Protein AF-A0A935QTC6-F1 (afdb_monomer)

Nearest PDB structures (foldseek):
  4ll6-assembly1_A  TM=2.011E-01  e=1.464E+00  Saccharomyces cerevisiae S288C
  8t12-assembly1_A  TM=1.790E-01  e=1.700E+00  Homo sapiens

Radius of gyration: 17.24 Å; Cα contacts (8 Å, |Δi|>4): 304; chains: 1; bounding box: 46×37×45 Å

Solvent-accessible surface area (backbone atoms only — not comparable to full-atom values): 12613 Å² total; per-residue (Å²): 106,68,51,70,57,100,92,44,64,50,56,58,94,76,73,94,75,93,70,67,73,74,75,57,79,34,40,49,72,54,39,52,55,51,50,54,49,29,57,75,69,72,48,56,65,45,64,55,36,70,48,54,37,47,32,47,23,33,37,69,22,56,98,53,75,54,40,98,67,24,56,29,54,38,73,39,16,45,39,34,49,51,49,52,34,38,49,22,28,40,51,20,71,34,77,83,66,93,68,86,66,75,57,45,50,71,57,82,85,43,60,69,57,51,52,58,16,55,60,16,51,85,60,46,75,72,93,73,55,70,42,24,65,42,31,49,42,48,52,40,42,68,75,46,41,82,60,23,51,70,49,54,52,45,60,61,64,78,49,89,58,83,87,40,74,60,51,58,50,45,45,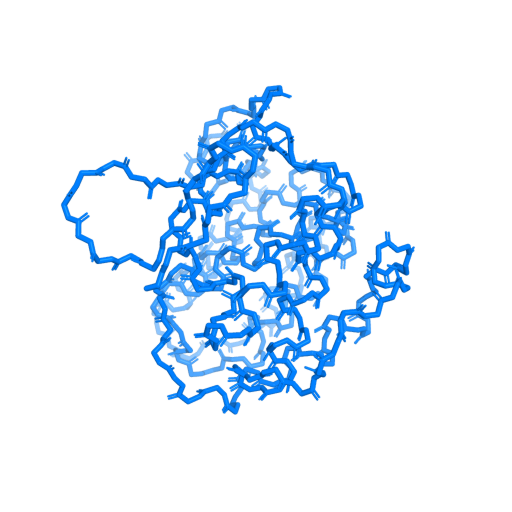33,35,47,50,23,33,48,26,49,78,37,62,90,44,40,68,59,51,49,54,54,55,70,67,55,84,64,89,51,69,71,53,43,49,34,50,52,49,35,47,55,21,48,76,58,54,9,56,31,76,83,48,82,91

Structure (mmCIF, N/CA/C/O backbone):
data_AF-A0A935QTC6-F1
#
_entry.id   AF-A0A935QTC6-F1
#
loop_
_atom_site.group_PDB
_atom_site.id
_atom_site.type_symbol
_atom_site.label_atom_id
_atom_site.label_alt_id
_atom_site.label_comp_id
_atom_site.label_asym_id
_atom_site.label_entity_id
_atom_site.label_seq_id
_atom_site.pdbx_PDB_ins_code
_atom_site.Cartn_x
_atom_site.Cartn_y
_atom_site.Cartn_z
_atom_site.occupancy
_atom_site.B_iso_or_equiv
_atom_site.auth_seq_id
_atom_site.auth_comp_id
_atom_site.auth_asym_id
_atom_site.auth_atom_id
_atom_site.pdbx_PDB_model_num
ATOM 1 N N . MET A 1 1 ? 24.567 -10.091 -6.152 1.00 51.59 1 MET A N 1
ATOM 2 C CA . MET A 1 1 ? 24.382 -9.660 -7.553 1.00 51.59 1 MET A CA 1
ATOM 3 C C . MET A 1 1 ? 24.225 -8.145 -7.569 1.00 51.59 1 MET A C 1
ATOM 5 O O . MET A 1 1 ? 23.632 -7.621 -6.638 1.00 51.59 1 MET A O 1
ATOM 9 N N . GLU A 1 2 ? 24.798 -7.441 -8.544 1.00 56.41 2 GLU A N 1
ATOM 10 C CA . GLU A 1 2 ? 24.747 -5.974 -8.634 1.00 56.41 2 GLU A CA 1
ATOM 11 C C . GLU A 1 2 ? 24.328 -5.573 -10.055 1.00 56.41 2 GLU A C 1
ATOM 13 O O . GLU A 1 2 ? 25.016 -5.925 -11.011 1.00 56.41 2 GLU A O 1
ATOM 18 N N . LEU A 1 3 ? 23.203 -4.877 -10.209 1.00 54.34 3 LEU A N 1
ATOM 19 C CA . LEU A 1 3 ? 22.799 -4.241 -11.457 1.00 54.34 3 LEU A CA 1
ATOM 20 C C . LEU A 1 3 ? 23.531 -2.915 -11.593 1.00 54.34 3 LEU A C 1
ATOM 22 O O . LEU A 1 3 ? 23.392 -2.047 -10.735 1.00 54.34 3 LEU A O 1
ATOM 26 N N . LYS A 1 4 ? 24.244 -2.715 -12.699 1.00 56.62 4 LYS A N 1
ATOM 27 C CA . LYS A 1 4 ? 24.725 -1.385 -13.069 1.00 56.62 4 LYS A CA 1
ATOM 28 C C . LYS A 1 4 ? 24.004 -0.885 -14.302 1.00 56.62 4 LYS A C 1
ATOM 30 O O . LYS A 1 4 ? 24.077 -1.499 -15.360 1.00 56.62 4 LYS A O 1
ATOM 35 N N . VAL A 1 5 ? 23.309 0.231 -14.165 1.00 51.16 5 VAL A N 1
ATOM 36 C CA . VAL A 1 5 ? 22.517 0.849 -15.230 1.00 51.16 5 VAL A CA 1
ATOM 37 C C . VAL A 1 5 ? 22.781 2.342 -15.171 1.00 51.16 5 VAL A C 1
ATOM 39 O O . VAL A 1 5 ? 22.736 2.882 -14.083 1.00 51.16 5 VAL A O 1
ATOM 42 N N . GLY A 1 6 ? 23.100 3.002 -16.290 1.00 43.12 6 GLY A N 1
ATOM 43 C CA . GLY A 1 6 ? 23.226 4.470 -16.346 1.00 43.12 6 GLY A CA 1
ATOM 44 C C . GLY A 1 6 ? 24.327 5.094 -15.471 1.00 43.12 6 GLY A C 1
ATOM 45 O O . GLY A 1 6 ? 24.240 6.270 -15.162 1.00 43.12 6 GLY A O 1
ATOM 46 N N . GLY A 1 7 ? 25.343 4.327 -15.051 1.00 39.09 7 GLY A N 1
ATOM 47 C CA . GLY A 1 7 ? 26.347 4.770 -14.065 1.00 39.09 7 GLY A CA 1
ATOM 48 C C . GLY A 1 7 ? 26.004 4.419 -12.609 1.00 39.09 7 GLY A C 1
ATOM 49 O O . GLY A 1 7 ? 26.827 4.620 -11.719 1.00 39.09 7 GLY A O 1
ATOM 50 N N . TYR A 1 8 ? 24.831 3.829 -12.372 1.00 48.03 8 TYR A N 1
ATOM 51 C CA . TYR A 1 8 ? 24.313 3.479 -11.050 1.00 48.03 8 TYR A CA 1
ATOM 52 C C . TYR A 1 8 ? 24.617 2.032 -10.661 1.00 48.03 8 TYR A C 1
ATOM 54 O O . TYR A 1 8 ? 25.099 1.247 -11.474 1.00 48.03 8 TYR A O 1
ATOM 62 N N . SER A 1 9 ? 24.344 1.685 -9.402 1.00 50.84 9 SER A N 1
ATOM 63 C CA . SER A 1 9 ? 24.586 0.368 -8.815 1.00 50.84 9 SER A CA 1
ATOM 64 C C . SER A 1 9 ? 23.422 -0.022 -7.902 1.00 50.84 9 SER A C 1
ATOM 66 O O . SER A 1 9 ? 23.189 0.636 -6.892 1.00 50.84 9 SER A O 1
ATOM 68 N N . TRP A 1 10 ? 22.722 -1.101 -8.245 1.00 54.38 10 TRP A N 1
ATOM 69 C CA . TRP A 1 10 ? 21.667 -1.721 -7.449 1.00 54.38 10 TRP A CA 1
ATOM 70 C C . TRP A 1 10 ? 22.181 -3.073 -6.974 1.00 54.38 10 TRP A C 1
ATOM 72 O O . TRP A 1 10 ? 22.395 -3.974 -7.777 1.00 54.38 10 TRP A O 1
ATOM 82 N N . GLY A 1 11 ? 22.476 -3.213 -5.687 1.00 46.09 11 GLY A N 1
ATOM 83 C CA . GLY A 1 11 ? 23.117 -4.409 -5.146 1.00 46.09 11 GLY A CA 1
ATOM 84 C C . GLY A 1 11 ? 22.177 -5.245 -4.292 1.00 46.09 11 GLY A C 1
ATOM 85 O O . GLY A 1 11 ? 21.410 -4.707 -3.502 1.00 46.09 11 GLY A O 1
ATOM 86 N N . SER A 1 12 ? 22.312 -6.570 -4.361 1.00 42.66 12 SER A N 1
ATOM 87 C CA . SER A 1 12 ? 21.854 -7.452 -3.286 1.00 42.66 12 SER A CA 1
ATOM 88 C C . SER A 1 12 ? 22.594 -7.069 -2.002 1.00 42.66 12 SER A C 1
ATOM 90 O O . SER A 1 12 ? 23.831 -7.064 -1.991 1.00 42.66 12 SER A O 1
ATOM 92 N N . PHE A 1 13 ? 21.845 -6.756 -0.948 1.00 50.16 13 PHE A N 1
ATOM 93 C CA . PHE A 1 13 ? 22.312 -6.292 0.358 1.00 50.16 13 PHE A CA 1
ATOM 94 C C . PHE A 1 13 ? 23.285 -7.267 1.030 1.00 50.16 13 PHE A C 1
ATOM 96 O O . PHE A 1 13 ? 22.905 -8.020 1.912 1.00 50.16 13 PHE A O 1
ATOM 103 N N . GLN A 1 14 ? 24.554 -7.256 0.629 1.00 35.75 14 GLN A N 1
ATOM 104 C CA . GLN A 1 14 ? 25.668 -7.823 1.383 1.00 35.75 14 GLN A CA 1
ATOM 105 C C . GLN A 1 14 ? 26.988 -7.386 0.742 1.00 35.75 14 GLN A C 1
ATOM 107 O O . GLN A 1 14 ? 27.601 -8.105 -0.041 1.00 35.75 14 GLN A O 1
ATOM 112 N N . ARG A 1 15 ? 27.444 -6.180 1.094 1.00 34.47 15 ARG A N 1
ATOM 113 C CA . ARG A 1 15 ? 28.813 -5.922 1.575 1.00 34.47 15 ARG A CA 1
ATOM 114 C C . ARG A 1 15 ? 28.993 -4.434 1.864 1.00 34.47 15 ARG A C 1
ATOM 116 O O . ARG A 1 15 ? 28.656 -3.570 1.068 1.00 34.47 15 ARG A O 1
ATOM 123 N N . ARG A 1 16 ? 29.515 -4.194 3.067 1.00 38.91 16 ARG A N 1
ATOM 124 C CA . ARG A 1 16 ? 30.049 -2.950 3.631 1.00 38.91 16 ARG A CA 1
ATOM 125 C C . ARG A 1 16 ? 30.288 -1.835 2.596 1.00 38.91 16 ARG A C 1
ATOM 127 O O . ARG A 1 16 ? 31.151 -1.984 1.738 1.00 38.91 16 ARG A O 1
ATOM 134 N N . ARG A 1 17 ? 29.638 -0.689 2.849 1.00 35.38 17 ARG A N 1
ATOM 135 C CA . ARG A 1 17 ? 29.774 0.658 2.243 1.00 35.38 17 ARG A CA 1
ATOM 136 C C . ARG A 1 17 ? 28.657 1.034 1.255 1.00 35.38 17 ARG A C 1
ATOM 138 O O . ARG A 1 17 ? 28.752 0.775 0.065 1.00 35.38 17 ARG A O 1
ATOM 145 N N . ARG A 1 18 ? 27.650 1.730 1.808 1.00 39.91 18 ARG A N 1
ATOM 146 C CA . ARG A 1 18 ? 26.771 2.730 1.165 1.00 39.91 18 ARG A CA 1
ATOM 147 C C . ARG A 1 18 ? 26.395 2.447 -0.296 1.00 39.91 18 ARG A C 1
ATOM 149 O O . ARG A 1 18 ? 26.974 3.066 -1.181 1.00 39.91 18 ARG A O 1
ATOM 156 N N . ARG A 1 19 ? 25.403 1.590 -0.536 1.00 42.38 19 ARG A N 1
ATOM 157 C CA . ARG A 1 19 ? 24.623 1.569 -1.788 1.00 42.38 19 ARG A CA 1
ATOM 158 C C . ARG A 1 19 ? 23.192 1.172 -1.437 1.00 42.38 19 ARG A C 1
ATOM 160 O O . ARG A 1 19 ? 22.929 -0.007 -1.233 1.00 42.38 19 ARG A O 1
ATOM 167 N N . GLY A 1 20 ? 22.358 2.185 -1.217 1.00 44.19 20 GLY A N 1
ATOM 168 C CA . GLY A 1 20 ? 20.906 2.055 -1.081 1.00 44.19 20 GLY A CA 1
ATOM 169 C C . GLY A 1 20 ? 20.224 2.464 -2.384 1.00 44.19 20 GLY A C 1
ATOM 170 O O . GLY A 1 20 ? 20.913 2.785 -3.358 1.00 44.19 20 GLY A O 1
ATOM 171 N N . TRP A 1 21 ? 18.893 2.454 -2.401 1.00 47.22 21 TRP A N 1
ATOM 172 C CA . TRP A 1 21 ? 18.113 2.951 -3.537 1.00 47.22 21 TRP A CA 1
ATOM 173 C C . TRP A 1 21 ? 18.532 4.364 -3.949 1.00 47.22 21 TRP A C 1
ATOM 175 O O . TRP A 1 21 ? 18.928 5.198 -3.129 1.00 47.22 21 TRP A O 1
ATOM 185 N N . CYS A 1 22 ? 18.443 4.617 -5.252 1.00 51.03 22 CYS A N 1
ATOM 186 C CA . CYS A 1 22 ? 18.675 5.931 -5.820 1.00 51.03 22 CYS A CA 1
ATOM 187 C C . CYS A 1 22 ? 17.513 6.865 -5.442 1.00 51.03 22 CYS A C 1
ATOM 189 O O . CYS A 1 22 ? 16.364 6.556 -5.739 1.00 51.03 22 CYS A O 1
ATOM 191 N N . TYR A 1 23 ? 17.813 8.007 -4.816 1.00 55.72 23 TYR A N 1
ATOM 192 C CA . TYR A 1 23 ? 16.843 9.085 -4.554 1.00 55.72 23 TYR A CA 1
ATOM 193 C C . TYR A 1 23 ? 16.637 9.985 -5.788 1.00 55.72 23 TYR A C 1
ATOM 195 O O . TYR A 1 23 ? 15.920 10.978 -5.722 1.00 55.72 23 TYR A O 1
ATOM 203 N N . GLU A 1 24 ? 17.270 9.666 -6.922 1.00 62.09 24 GLU A N 1
ATOM 204 C CA . GLU A 1 24 ? 17.038 10.368 -8.184 1.00 62.09 24 GLU A CA 1
ATOM 205 C C . GLU A 1 24 ? 15.773 9.845 -8.869 1.00 62.09 24 GLU A C 1
ATOM 207 O O . GLU A 1 24 ? 15.383 8.681 -8.723 1.00 62.09 24 GLU A O 1
ATOM 212 N N . ARG A 1 25 ? 15.131 10.729 -9.635 1.00 72.69 25 ARG A N 1
ATOM 213 C CA . ARG A 1 25 ? 13.853 10.460 -10.290 1.00 72.69 25 ARG A CA 1
ATOM 214 C C . ARG A 1 25 ? 13.944 9.225 -11.197 1.00 72.69 25 ARG A C 1
ATOM 216 O O . ARG A 1 25 ? 14.635 9.228 -12.208 1.00 72.69 25 ARG A O 1
ATOM 223 N N . THR A 1 26 ? 13.200 8.193 -10.837 1.00 82.19 26 THR A N 1
ATOM 224 C CA . THR A 1 26 ? 13.056 6.915 -11.523 1.00 82.19 26 THR A CA 1
ATOM 225 C C . THR A 1 26 ? 11.785 6.947 -12.374 1.00 82.19 26 THR A C 1
ATOM 227 O O . THR A 1 26 ? 10.656 7.049 -11.878 1.00 82.19 26 THR A O 1
ATOM 230 N N . ASP A 1 27 ? 11.984 6.896 -13.687 1.00 87.50 27 ASP A N 1
ATOM 231 C CA . ASP A 1 27 ? 10.924 6.816 -14.687 1.00 87.50 27 ASP A CA 1
ATOM 232 C C . ASP A 1 27 ? 10.510 5.363 -14.983 1.00 87.50 27 ASP A C 1
ATOM 234 O O . ASP A 1 27 ? 11.041 4.407 -14.410 1.00 87.50 27 ASP A O 1
ATOM 238 N N . GLU A 1 28 ? 9.522 5.192 -15.863 1.00 91.25 28 GLU A N 1
ATOM 239 C CA . GLU A 1 28 ? 9.015 3.874 -16.255 1.00 91.25 28 GLU A CA 1
ATOM 240 C C . GLU A 1 28 ? 10.119 2.975 -16.836 1.00 91.25 28 GLU A C 1
ATOM 242 O O . GLU A 1 28 ? 10.226 1.803 -16.473 1.00 91.25 28 GLU A O 1
ATOM 247 N N . ALA A 1 29 ? 10.968 3.519 -17.713 1.00 89.38 29 ALA A N 1
ATOM 248 C CA . ALA A 1 29 ? 12.018 2.756 -18.380 1.00 89.38 29 ALA A CA 1
ATOM 249 C C . ALA A 1 29 ? 13.052 2.229 -17.375 1.00 89.38 29 ALA A C 1
ATOM 251 O O . ALA A 1 29 ? 13.466 1.068 -17.447 1.00 89.38 29 ALA A O 1
ATOM 252 N N . MET A 1 30 ? 13.445 3.058 -16.406 1.00 85.94 30 MET A N 1
ATOM 253 C CA . MET A 1 30 ? 14.334 2.652 -15.324 1.00 85.94 30 MET A CA 1
ATOM 254 C C . MET A 1 30 ? 13.669 1.617 -14.409 1.00 85.94 30 MET A C 1
ATOM 256 O O . MET A 1 30 ? 14.291 0.600 -14.093 1.00 85.94 30 MET A O 1
ATOM 260 N N . ALA A 1 31 ? 12.400 1.823 -14.041 1.00 88.25 31 ALA A N 1
ATOM 261 C CA . ALA A 1 31 ? 11.645 0.881 -13.216 1.00 88.25 31 ALA A CA 1
ATOM 262 C C . ALA A 1 31 ? 11.516 -0.498 -13.881 1.00 88.25 31 ALA A C 1
ATOM 264 O O . ALA A 1 31 ? 11.739 -1.516 -13.227 1.00 88.25 31 ALA A O 1
ATOM 265 N N . ARG A 1 32 ? 11.254 -0.557 -15.194 1.00 90.69 32 ARG A N 1
ATOM 266 C CA . ARG A 1 32 ? 11.224 -1.822 -15.951 1.00 90.69 32 ARG A CA 1
ATOM 267 C C . ARG A 1 32 ? 12.559 -2.556 -15.896 1.00 90.69 32 ARG A C 1
ATOM 269 O O . ARG A 1 32 ? 12.583 -3.755 -15.634 1.00 90.69 32 ARG A O 1
ATOM 276 N N . ARG A 1 33 ? 13.675 -1.849 -16.097 1.00 86.62 33 ARG A N 1
ATOM 277 C CA . ARG A 1 33 ? 15.021 -2.451 -16.035 1.00 86.62 33 ARG A CA 1
ATOM 278 C C . ARG A 1 33 ? 15.344 -2.980 -14.643 1.00 86.62 33 ARG A C 1
ATOM 280 O O . ARG A 1 33 ? 15.928 -4.056 -14.519 1.00 86.62 33 ARG A O 1
ATOM 287 N N . LEU A 1 34 ? 14.960 -2.235 -13.608 1.00 84.44 34 LEU A N 1
ATOM 288 C CA . LEU A 1 34 ? 15.117 -2.659 -12.222 1.00 84.44 34 LEU A CA 1
ATOM 289 C C . LEU A 1 34 ? 14.323 -3.937 -11.941 1.00 84.44 34 LEU A C 1
ATOM 291 O O . LEU A 1 34 ? 14.877 -4.901 -11.418 1.00 84.44 34 LEU A O 1
ATOM 295 N N . LEU A 1 35 ? 13.048 -3.962 -12.328 1.00 88.25 35 LEU A N 1
ATOM 296 C CA . LEU A 1 35 ? 12.167 -5.107 -12.127 1.00 88.25 35 LEU A CA 1
ATOM 297 C C . LEU A 1 35 ? 12.642 -6.345 -12.899 1.00 88.25 35 LEU A C 1
ATOM 299 O O . LEU A 1 35 ? 12.687 -7.426 -12.326 1.00 88.25 35 LEU A O 1
ATOM 303 N N . GLN A 1 36 ? 13.086 -6.198 -14.150 1.00 88.50 36 GLN A N 1
ATOM 304 C CA . GLN A 1 36 ? 13.676 -7.303 -14.919 1.00 88.50 36 GLN A CA 1
ATOM 305 C C . GLN A 1 36 ? 14.902 -7.891 -14.216 1.00 88.50 36 GLN A C 1
ATOM 307 O O . GLN A 1 36 ? 15.061 -9.108 -14.136 1.00 88.50 36 GLN A O 1
ATOM 312 N N . TRP A 1 37 ? 15.765 -7.037 -13.668 1.00 84.00 37 TRP A N 1
ATOM 313 C CA . TRP A 1 37 ? 16.900 -7.507 -12.885 1.00 84.00 37 TRP A CA 1
ATOM 314 C C . TRP A 1 37 ? 16.467 -8.220 -11.599 1.00 84.00 37 TRP A C 1
ATOM 316 O O . TRP A 1 37 ? 17.018 -9.275 -11.294 1.00 84.00 37 TRP A O 1
ATOM 326 N N . MET A 1 38 ? 15.475 -7.691 -10.873 1.00 84.75 38 MET A N 1
ATOM 327 C CA . MET A 1 38 ? 14.913 -8.338 -9.680 1.00 84.75 38 MET A CA 1
ATOM 328 C C . MET A 1 38 ? 14.342 -9.722 -10.012 1.00 84.75 38 MET A C 1
ATOM 330 O O . MET A 1 38 ? 14.627 -10.681 -9.296 1.00 84.75 38 MET A O 1
ATOM 334 N N . MET A 1 39 ? 13.628 -9.851 -11.136 1.00 86.69 39 MET A N 1
ATOM 335 C CA . MET A 1 39 ? 13.116 -11.128 -11.641 1.00 86.69 39 MET A CA 1
ATOM 336 C C . MET A 1 39 ? 14.242 -12.143 -11.866 1.00 86.69 39 MET A C 1
ATOM 338 O O . MET A 1 39 ? 14.182 -13.251 -11.336 1.00 86.69 39 MET A O 1
ATOM 342 N N . VAL A 1 40 ? 15.308 -11.751 -12.575 1.00 85.62 40 VAL A N 1
ATOM 343 C CA . VAL A 1 40 ? 16.485 -12.610 -12.819 1.00 85.62 40 VAL A CA 1
ATOM 344 C C . VAL A 1 40 ? 17.224 -12.954 -11.521 1.00 85.62 40 VAL A C 1
ATOM 346 O O . VAL A 1 40 ? 17.733 -14.064 -11.368 1.00 85.62 40 VAL A O 1
ATOM 349 N N . ALA A 1 41 ? 17.281 -12.020 -10.573 1.00 80.56 41 ALA A N 1
ATOM 350 C CA . ALA A 1 41 ? 17.908 -12.219 -9.271 1.00 80.56 41 ALA A CA 1
ATOM 351 C C . ALA A 1 41 ? 17.055 -13.059 -8.302 1.00 80.56 41 ALA A C 1
ATOM 353 O O . ALA A 1 41 ? 17.538 -13.386 -7.217 1.00 80.56 41 ALA A O 1
ATOM 354 N N . GLY A 1 42 ? 15.809 -13.395 -8.662 1.00 80.56 42 GLY A N 1
ATOM 355 C CA . GLY A 1 42 ? 14.867 -14.077 -7.773 1.00 80.56 42 GLY A CA 1
ATOM 356 C C . GLY A 1 42 ? 14.482 -13.238 -6.551 1.00 80.56 42 GLY A C 1
ATOM 357 O O . GLY A 1 42 ? 14.216 -13.800 -5.495 1.00 80.56 42 GLY A O 1
ATOM 358 N N . MET A 1 43 ? 14.504 -11.911 -6.686 1.00 79.31 43 MET A N 1
ATOM 359 C CA . MET A 1 43 ? 14.175 -10.947 -5.635 1.00 79.31 43 MET A CA 1
ATOM 360 C C . MET A 1 43 ? 12.824 -10.305 -5.918 1.00 79.31 43 MET A C 1
ATOM 362 O O . MET A 1 43 ? 12.503 -10.047 -7.077 1.00 79.31 43 MET A O 1
ATOM 366 N N . VAL A 1 44 ? 12.060 -9.983 -4.879 1.00 80.75 44 VAL A N 1
ATOM 367 C CA . VAL A 1 44 ? 10.804 -9.225 -5.021 1.00 80.75 44 VAL A CA 1
ATOM 368 C C . VAL A 1 44 ? 10.994 -7.761 -4.600 1.00 80.75 44 VAL A C 1
ATOM 370 O O . VAL A 1 44 ? 11.878 -7.475 -3.789 1.00 80.75 44 VAL A O 1
ATOM 373 N N . PRO A 1 45 ? 10.179 -6.801 -5.076 1.00 81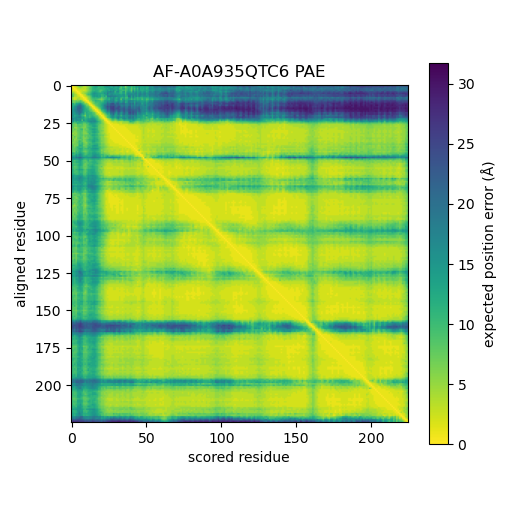.44 45 PRO A N 1
ATOM 374 C CA . PRO A 1 45 ? 10.398 -5.402 -4.718 1.00 81.44 45 PRO A CA 1
ATOM 375 C C . PRO A 1 45 ? 10.278 -5.151 -3.211 1.00 81.44 45 PRO A C 1
ATOM 377 O O . PRO A 1 45 ? 11.127 -4.483 -2.630 1.00 81.44 45 PRO A O 1
ATOM 380 N N . THR A 1 46 ? 9.293 -5.764 -2.548 1.00 74.50 46 THR A N 1
ATOM 381 C CA . THR A 1 46 ? 9.069 -5.622 -1.098 1.00 74.50 46 THR A CA 1
ATOM 382 C C . THR A 1 46 ? 10.177 -6.237 -0.233 1.00 74.50 46 THR A C 1
ATOM 384 O O . THR A 1 46 ? 10.208 -5.997 0.970 1.00 74.50 46 THR A O 1
ATOM 387 N N . GLU A 1 47 ? 11.103 -7.016 -0.804 1.00 72.81 47 GLU A N 1
ATOM 388 C CA . GLU A 1 47 ? 12.305 -7.488 -0.098 1.00 72.81 47 GLU A CA 1
ATOM 389 C C . GLU A 1 47 ? 13.402 -6.417 -0.017 1.00 72.81 47 GLU A C 1
ATOM 391 O O . GLU A 1 47 ? 14.357 -6.581 0.741 1.00 72.81 47 GLU A O 1
ATOM 396 N N . ALA A 1 48 ? 13.273 -5.293 -0.730 1.00 64.38 48 ALA A N 1
ATOM 397 C CA . ALA A 1 48 ? 14.239 -4.193 -0.699 1.00 64.38 48 ALA A CA 1
ATOM 398 C C . ALA A 1 48 ? 14.098 -3.263 0.536 1.00 64.38 48 ALA A C 1
ATOM 400 O O . ALA A 1 48 ? 14.448 -2.081 0.487 1.00 64.38 48 ALA A O 1
ATOM 401 N N . ASP A 1 49 ? 13.601 -3.858 1.626 1.00 66.56 49 ASP A N 1
ATOM 402 C CA . ASP A 1 49 ? 13.507 -3.445 3.031 1.00 66.56 49 ASP A CA 1
ATOM 403 C C . ASP A 1 49 ? 13.517 -1.919 3.273 1.00 66.56 49 ASP A C 1
ATOM 405 O O . ASP A 1 49 ? 12.517 -1.234 3.056 1.00 66.56 49 ASP A O 1
ATOM 409 N N . ARG A 1 50 ? 14.647 -1.372 3.730 1.00 69.56 50 ARG A N 1
ATOM 410 C CA . ARG A 1 50 ? 14.690 -0.048 4.374 1.00 69.56 50 ARG A CA 1
ATOM 411 C C . ARG A 1 50 ? 14.567 1.127 3.429 1.00 69.56 50 ARG A C 1
ATOM 413 O O . ARG A 1 50 ? 14.220 2.227 3.845 1.00 69.56 50 ARG A O 1
ATOM 420 N N . ASP A 1 51 ? 14.939 0.926 2.180 1.00 75.31 51 ASP A N 1
ATOM 421 C CA . ASP A 1 51 ? 15.028 2.025 1.237 1.00 75.31 51 ASP A CA 1
ATOM 422 C C . ASP A 1 51 ? 13.655 2.356 0.640 1.00 75.31 51 ASP A C 1
ATOM 424 O O . ASP A 1 51 ? 13.331 3.534 0.498 1.00 75.31 51 ASP A O 1
ATOM 428 N N . ILE A 1 52 ? 12.819 1.339 0.376 1.00 78.19 52 ILE A N 1
ATOM 429 C CA . ILE A 1 52 ? 11.414 1.554 -0.001 1.00 78.19 52 ILE A CA 1
ATOM 430 C C . ILE A 1 52 ? 10.662 2.182 1.171 1.00 78.19 52 ILE A C 1
ATOM 432 O O . ILE A 1 52 ? 10.005 3.203 0.986 1.00 78.19 52 ILE A O 1
ATOM 436 N N . GLU A 1 53 ? 10.801 1.621 2.377 1.00 79.69 53 GLU A N 1
ATOM 437 C CA . GLU A 1 53 ? 10.184 2.179 3.586 1.00 79.69 53 GLU A CA 1
ATOM 438 C C . GLU A 1 53 ? 10.554 3.657 3.767 1.00 79.69 53 GLU A C 1
ATOM 440 O O . GLU A 1 53 ? 9.680 4.497 3.961 1.00 79.69 53 GLU A O 1
ATOM 445 N N . ARG A 1 54 ? 11.843 3.996 3.651 1.00 80.94 54 ARG A N 1
ATOM 446 C CA . ARG A 1 54 ? 12.312 5.373 3.811 1.00 80.94 54 ARG A CA 1
ATOM 447 C C . ARG A 1 54 ? 11.792 6.305 2.721 1.00 80.94 54 ARG A C 1
ATOM 449 O O . ARG A 1 54 ? 11.386 7.413 3.045 1.00 80.94 54 ARG A O 1
ATOM 456 N N . MET A 1 55 ? 11.814 5.880 1.461 1.00 85.69 55 MET A N 1
ATOM 457 C CA . MET A 1 55 ? 11.331 6.686 0.337 1.00 85.69 55 MET A CA 1
ATOM 458 C C . MET A 1 55 ? 9.842 7.022 0.496 1.00 85.69 55 MET A C 1
ATOM 460 O O . MET A 1 55 ? 9.460 8.188 0.426 1.00 85.69 55 MET A O 1
ATOM 464 N N . TYR A 1 56 ? 8.998 6.026 0.782 1.00 88.88 56 TYR A N 1
ATOM 465 C CA . TYR A 1 56 ? 7.578 6.289 1.021 1.00 88.88 56 TYR A CA 1
ATOM 466 C C . TYR A 1 56 ? 7.340 7.030 2.340 1.00 88.88 56 TYR A C 1
ATOM 468 O O . TYR A 1 56 ? 6.503 7.923 2.378 1.00 88.88 56 TYR A O 1
ATOM 476 N N . GLY A 1 57 ? 8.093 6.738 3.403 1.00 88.44 57 GLY A N 1
ATOM 477 C CA . GLY A 1 57 ? 8.014 7.475 4.666 1.00 88.44 57 GLY A CA 1
ATOM 478 C C . GLY A 1 57 ? 8.337 8.965 4.508 1.00 88.44 57 GLY A C 1
ATOM 479 O O . GLY A 1 57 ? 7.597 9.807 5.019 1.00 88.44 57 GLY A O 1
ATOM 480 N N . ASP A 1 58 ? 9.382 9.302 3.743 1.00 87.06 58 ASP A N 1
ATOM 481 C CA . ASP A 1 58 ? 9.738 10.683 3.395 1.00 87.06 58 ASP A CA 1
ATOM 482 C C . ASP A 1 58 ? 8.648 11.340 2.523 1.00 87.06 58 ASP A C 1
ATOM 484 O O . ASP A 1 58 ? 8.317 12.505 2.738 1.00 87.06 58 ASP A O 1
ATOM 488 N N . ALA A 1 59 ? 8.051 10.608 1.575 1.00 88.31 59 ALA A N 1
ATOM 489 C CA . ALA A 1 59 ? 6.966 11.113 0.726 1.00 88.31 59 ALA A CA 1
ATOM 490 C C . ALA A 1 59 ? 5.662 11.374 1.498 1.00 88.31 59 ALA A C 1
ATOM 492 O O . ALA A 1 59 ? 5.008 12.396 1.312 1.00 88.31 59 ALA A O 1
ATOM 493 N N . MET A 1 60 ? 5.289 10.449 2.381 1.00 89.75 60 MET A N 1
ATOM 494 C CA . MET A 1 60 ? 4.036 10.476 3.138 1.00 89.75 60 MET A CA 1
ATOM 495 C C . MET A 1 60 ? 4.135 11.349 4.394 1.00 89.75 60 MET A C 1
ATOM 497 O O . MET A 1 60 ? 3.116 11.749 4.962 1.00 89.75 60 MET A O 1
ATOM 501 N N . GLY A 1 61 ? 5.355 11.651 4.844 1.00 87.06 61 GLY A N 1
ATOM 502 C CA . GLY A 1 61 ? 5.589 12.318 6.115 1.00 87.06 61 GLY A CA 1
ATOM 503 C C . GLY A 1 61 ? 5.217 11.412 7.288 1.00 87.06 61 GLY A C 1
ATOM 504 O O . GLY A 1 61 ? 4.339 11.741 8.087 1.00 87.06 61 GLY A O 1
ATOM 505 N N . ILE A 1 62 ? 5.862 10.250 7.369 1.00 84.44 62 ILE A N 1
ATOM 506 C CA . ILE A 1 62 ? 5.736 9.324 8.496 1.00 84.44 62 ILE A CA 1
ATOM 507 C C . ILE A 1 62 ? 7.155 9.023 9.004 1.00 84.44 62 ILE A C 1
ATOM 509 O O . ILE A 1 62 ? 7.926 8.404 8.270 1.00 84.44 62 ILE A O 1
ATOM 513 N N . PRO A 1 63 ? 7.548 9.455 10.221 1.00 71.25 63 PRO A N 1
ATOM 514 C CA . PRO A 1 63 ? 6.782 10.201 11.235 1.00 71.25 63 PRO A CA 1
ATOM 515 C C . PRO A 1 63 ? 6.951 11.735 11.150 1.00 71.25 63 PRO A C 1
ATOM 517 O O . PRO A 1 63 ? 6.659 12.444 12.107 1.00 71.25 63 PRO A O 1
ATOM 520 N N . HIS A 1 64 ? 7.524 12.259 10.066 1.00 80.50 64 HIS A N 1
ATOM 521 C CA . HIS A 1 64 ? 7.856 13.684 9.930 1.00 80.50 64 HIS A CA 1
ATOM 522 C C . HIS A 1 64 ? 6.886 14.413 8.989 1.00 80.50 64 HIS A C 1
ATOM 524 O O . HIS A 1 64 ? 5.838 13.893 8.625 1.00 80.50 64 HIS A O 1
ATOM 530 N N . ASP A 1 65 ? 7.203 15.632 8.570 1.00 83.62 65 ASP A N 1
ATOM 531 C CA . ASP A 1 65 ? 6.458 16.273 7.486 1.00 83.62 65 ASP A CA 1
ATOM 532 C C . ASP A 1 65 ? 6.850 15.696 6.119 1.00 83.62 65 ASP A C 1
ATOM 534 O O . ASP A 1 65 ? 8.002 15.280 5.943 1.00 83.62 65 ASP A O 1
ATOM 538 N N . PRO A 1 66 ? 5.901 15.623 5.162 1.00 84.56 66 PRO A N 1
ATOM 539 C CA . PRO A 1 66 ? 6.181 15.099 3.834 1.00 84.56 66 PRO A CA 1
ATOM 540 C C . PRO A 1 66 ? 7.220 15.973 3.132 1.00 84.56 66 PRO A C 1
ATOM 542 O O . PRO A 1 66 ? 7.176 17.204 3.201 1.00 84.56 66 PRO A O 1
ATOM 545 N N . ARG A 1 67 ? 8.155 15.335 2.432 1.00 83.25 67 ARG A N 1
ATOM 546 C CA . ARG A 1 67 ? 9.160 16.026 1.623 1.00 83.25 67 ARG A CA 1
ATOM 547 C C . ARG A 1 67 ? 8.668 16.193 0.183 1.00 83.25 67 ARG A C 1
ATOM 549 O O . ARG A 1 67 ? 8.201 15.211 -0.394 1.00 83.25 67 ARG A O 1
ATOM 556 N N . PRO A 1 68 ? 8.825 17.380 -0.436 1.00 72.94 68 PRO A N 1
ATOM 557 C CA . PRO A 1 68 ? 8.419 17.621 -1.826 1.00 72.94 68 PRO A CA 1
ATOM 558 C C . PRO A 1 68 ? 9.051 16.669 -2.856 1.00 72.94 68 PRO A C 1
ATOM 560 O O . PRO A 1 68 ? 8.471 16.416 -3.906 1.00 72.94 68 PRO A O 1
ATOM 563 N N . ASP A 1 69 ? 10.235 16.146 -2.552 1.00 73.06 69 ASP A N 1
ATOM 564 C CA . ASP A 1 69 ? 11.029 15.209 -3.348 1.00 73.06 69 ASP A CA 1
ATOM 565 C C . ASP A 1 69 ? 11.172 13.836 -2.665 1.00 73.06 69 ASP A C 1
ATOM 567 O O . ASP A 1 69 ? 12.056 13.052 -3.007 1.00 73.06 69 ASP A O 1
ATOM 571 N N . GLY A 1 70 ? 10.302 13.534 -1.692 1.00 75.81 70 GLY A N 1
ATOM 572 C CA . GLY A 1 70 ? 10.375 12.306 -0.899 1.00 75.81 70 GLY A CA 1
ATOM 573 C C . GLY A 1 70 ? 10.175 11.035 -1.729 1.00 75.81 70 GLY A C 1
ATOM 574 O O . GLY A 1 70 ? 10.869 10.044 -1.506 1.00 75.81 70 GLY A O 1
ATOM 575 N N . LEU A 1 71 ? 9.282 11.078 -2.728 1.00 84.88 71 LEU A N 1
ATOM 576 C CA . LEU A 1 71 ? 9.088 9.978 -3.673 1.00 84.88 71 LEU A CA 1
ATOM 577 C C . LEU A 1 71 ? 9.869 10.241 -4.960 1.00 84.88 71 LEU A C 1
ATOM 579 O O . LEU A 1 71 ? 9.515 11.110 -5.757 1.00 84.88 71 LEU A O 1
ATOM 583 N N . CYS A 1 72 ? 10.887 9.424 -5.221 1.00 83.50 72 CYS A N 1
ATOM 584 C CA . CYS A 1 72 ? 11.663 9.521 -6.451 1.00 83.50 72 CYS A CA 1
ATOM 585 C C . CYS A 1 72 ? 11.026 8.768 -7.635 1.00 83.50 72 CYS A C 1
ATOM 587 O O . CYS A 1 72 ? 11.662 8.625 -8.669 1.00 83.50 72 CYS A O 1
ATOM 589 N N . LEU A 1 73 ? 9.782 8.292 -7.544 1.00 87.56 73 LEU A N 1
ATOM 590 C CA . LEU A 1 73 ? 9.111 7.535 -8.606 1.00 87.56 73 LEU A CA 1
ATOM 591 C C . LEU A 1 73 ? 8.135 8.416 -9.389 1.00 87.56 73 LEU A C 1
ATOM 593 O O . LEU A 1 73 ? 7.338 9.160 -8.824 1.00 87.56 73 LEU A O 1
ATOM 597 N N . THR A 1 74 ? 8.149 8.294 -10.716 1.00 90.56 74 THR A N 1
ATOM 598 C CA . THR A 1 74 ? 7.005 8.752 -11.523 1.00 90.56 74 THR A CA 1
ATOM 599 C C . THR A 1 74 ? 5.766 7.886 -11.242 1.00 90.56 74 THR A C 1
ATOM 601 O O . THR A 1 74 ? 5.929 6.720 -10.880 1.00 90.56 74 THR A O 1
ATOM 604 N N . PRO A 1 75 ? 4.532 8.372 -11.483 1.00 91.19 75 PRO A N 1
ATOM 605 C CA . PRO A 1 75 ? 3.324 7.566 -11.262 1.00 91.19 75 PRO A CA 1
ATOM 606 C C . PRO A 1 75 ? 3.309 6.225 -12.017 1.00 91.19 75 PRO A C 1
ATOM 608 O O . PRO A 1 75 ? 2.807 5.228 -11.506 1.00 91.19 75 PRO A O 1
ATOM 611 N N . ALA A 1 76 ? 3.883 6.174 -13.225 1.00 92.50 76 ALA A N 1
ATOM 612 C CA . ALA A 1 76 ? 4.015 4.934 -13.995 1.00 92.50 76 ALA A CA 1
ATOM 613 C C . ALA A 1 76 ? 5.038 3.968 -13.369 1.00 92.50 76 ALA A C 1
ATOM 615 O O . ALA A 1 76 ? 4.780 2.769 -13.272 1.00 92.50 76 ALA A O 1
ATOM 616 N N . ALA A 1 77 ? 6.175 4.488 -12.892 1.00 90.88 77 ALA A N 1
ATOM 617 C CA . ALA A 1 77 ? 7.185 3.700 -12.186 1.00 90.88 77 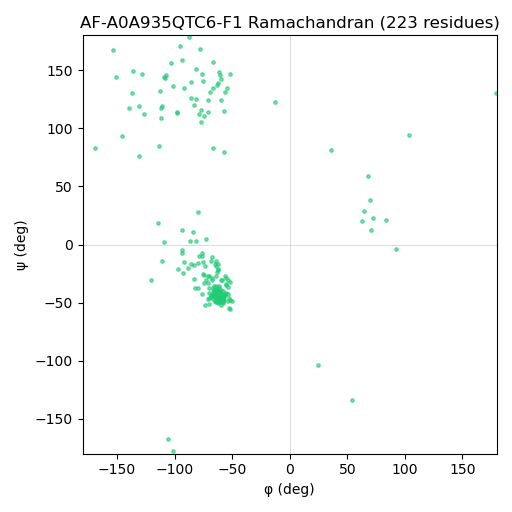ALA A CA 1
ATOM 618 C C . ALA A 1 77 ? 6.654 3.130 -10.862 1.00 90.88 77 ALA A C 1
ATOM 620 O O . ALA A 1 77 ? 6.880 1.961 -10.559 1.00 90.88 77 ALA A O 1
ATOM 621 N N . GLU A 1 78 ? 5.917 3.938 -10.098 1.00 93.00 78 GLU A N 1
ATOM 622 C CA . GLU A 1 78 ? 5.264 3.518 -8.858 1.00 93.00 78 GLU A CA 1
ATOM 623 C C . GLU A 1 78 ? 4.250 2.397 -9.109 1.00 93.00 78 GLU A C 1
ATOM 625 O O . GLU A 1 78 ? 4.302 1.352 -8.459 1.00 93.00 78 GLU A O 1
ATOM 630 N N . ARG A 1 79 ? 3.384 2.576 -10.114 1.00 95.12 79 ARG A N 1
ATOM 631 C CA . ARG A 1 79 ? 2.402 1.572 -10.530 1.00 95.12 79 ARG A CA 1
ATOM 632 C C . ARG A 1 79 ? 3.066 0.261 -10.930 1.00 95.12 79 ARG A C 1
ATOM 634 O O . ARG A 1 79 ? 2.631 -0.791 -10.474 1.00 95.12 79 ARG A O 1
ATOM 641 N N . LEU A 1 80 ? 4.129 0.317 -11.737 1.00 93.75 80 LEU A N 1
ATOM 642 C CA . LEU A 1 80 ? 4.904 -0.864 -12.120 1.00 93.75 80 LEU A CA 1
ATOM 643 C C . LEU A 1 80 ? 5.465 -1.584 -10.897 1.00 93.75 80 LEU A C 1
ATOM 645 O O . LEU A 1 80 ? 5.346 -2.803 -10.795 1.00 93.75 80 LEU A O 1
ATOM 649 N N . LEU A 1 81 ? 6.059 -0.832 -9.969 1.00 91.75 81 LEU A N 1
ATOM 650 C CA . LEU A 1 81 ? 6.645 -1.385 -8.756 1.00 91.75 81 LEU A CA 1
ATOM 651 C C . LEU A 1 81 ? 5.577 -2.060 -7.886 1.00 91.75 81 LEU A C 1
ATOM 653 O O . LEU A 1 81 ? 5.774 -3.192 -7.452 1.00 91.75 81 LEU A O 1
ATOM 657 N N . LEU A 1 82 ? 4.429 -1.406 -7.674 1.00 94.44 82 LEU A N 1
ATOM 658 C CA . LEU A 1 82 ? 3.313 -1.958 -6.902 1.00 94.44 82 LEU A CA 1
ATOM 659 C C . LEU A 1 82 ? 2.689 -3.173 -7.588 1.00 94.44 82 LEU A C 1
ATOM 661 O O . LEU A 1 82 ? 2.461 -4.191 -6.935 1.00 94.44 82 LEU A O 1
ATOM 665 N N . ARG A 1 83 ? 2.464 -3.110 -8.903 1.00 95.62 83 ARG A N 1
ATOM 666 C CA . ARG A 1 83 ? 1.958 -4.242 -9.686 1.00 95.62 83 ARG A CA 1
ATOM 667 C C . ARG A 1 83 ? 2.881 -5.445 -9.549 1.00 95.62 83 ARG A C 1
ATOM 669 O O . ARG A 1 83 ? 2.410 -6.529 -9.230 1.00 95.62 83 ARG A O 1
ATOM 676 N N . ALA A 1 84 ? 4.184 -5.240 -9.710 1.00 93.38 84 ALA A N 1
ATOM 677 C CA . ALA A 1 84 ? 5.175 -6.297 -9.597 1.00 93.38 84 ALA A CA 1
ATOM 678 C C . ALA A 1 84 ? 5.246 -6.884 -8.175 1.00 93.38 84 ALA A C 1
ATOM 680 O O . ALA A 1 84 ? 5.324 -8.102 -8.028 1.00 93.38 84 ALA A O 1
ATOM 681 N N . SER A 1 85 ? 5.139 -6.052 -7.131 1.00 91.94 85 S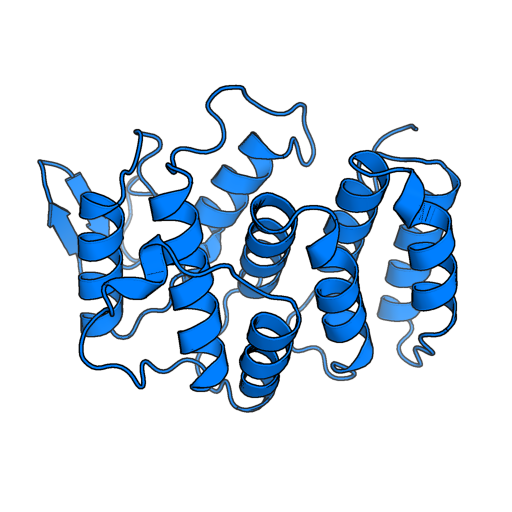ER A N 1
ATOM 682 C CA . SER A 1 85 ? 5.006 -6.518 -5.743 1.00 91.94 85 SER A CA 1
ATOM 683 C C . SER A 1 85 ? 3.785 -7.416 -5.556 1.00 91.94 85 SER A C 1
ATOM 685 O O . SER A 1 85 ? 3.905 -8.502 -4.996 1.00 91.94 85 SER A O 1
ATOM 687 N N . LEU A 1 86 ? 2.616 -6.992 -6.043 1.00 93.75 86 LEU A N 1
ATOM 688 C CA . LEU A 1 86 ? 1.372 -7.754 -5.919 1.00 93.75 86 LEU A CA 1
ATOM 689 C C . LEU A 1 86 ? 1.440 -9.081 -6.686 1.00 93.75 86 LEU A C 1
ATOM 691 O O . LEU A 1 86 ? 1.037 -10.111 -6.161 1.00 93.75 86 LEU A O 1
ATOM 695 N N . GLU A 1 87 ? 2.008 -9.092 -7.887 1.00 93.38 87 GLU A N 1
ATOM 696 C CA . GLU A 1 87 ? 2.161 -10.313 -8.690 1.00 93.38 87 GLU A CA 1
ATOM 697 C C . GLU A 1 87 ? 3.142 -11.304 -8.051 1.00 93.38 87 GLU A C 1
ATOM 699 O O . GLU A 1 87 ? 2.868 -12.503 -7.981 1.00 93.38 87 GLU A O 1
ATOM 704 N N . ALA A 1 88 ? 4.245 -10.811 -7.485 1.00 90.00 88 ALA A N 1
ATOM 705 C CA . ALA A 1 88 ? 5.162 -11.651 -6.725 1.00 90.00 88 ALA A CA 1
ATOM 706 C C . ALA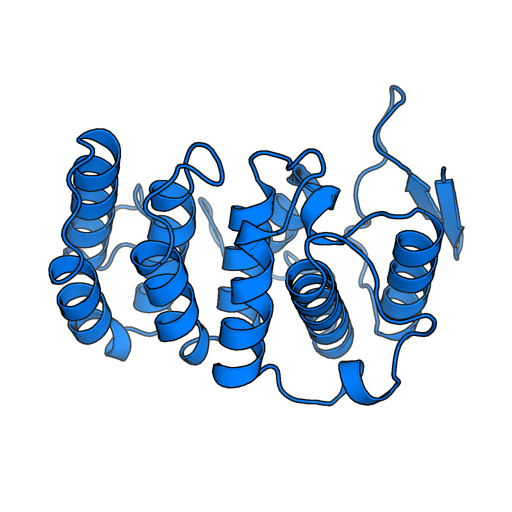 A 1 88 ? 4.511 -12.223 -5.451 1.00 90.00 88 ALA A C 1
ATOM 708 O O . ALA A 1 88 ? 4.731 -13.387 -5.108 1.00 90.00 88 ALA A O 1
ATOM 709 N N . ILE A 1 89 ? 3.678 -11.432 -4.761 1.00 89.88 89 ILE A N 1
ATOM 710 C CA . ILE A 1 89 ? 2.880 -11.902 -3.619 1.00 89.88 89 ILE A CA 1
ATOM 711 C C . ILE A 1 89 ? 1.881 -12.962 -4.062 1.00 89.88 89 ILE A C 1
ATOM 713 O O . ILE A 1 89 ? 1.828 -14.013 -3.422 1.00 89.88 89 ILE A O 1
ATOM 717 N N . ARG A 1 90 ? 1.164 -12.745 -5.171 1.00 91.88 90 ARG A N 1
ATOM 718 C CA . ARG A 1 90 ? 0.234 -13.722 -5.748 1.00 91.88 90 ARG A CA 1
ATOM 719 C C . ARG A 1 90 ? 0.925 -15.068 -5.960 1.00 91.88 90 ARG A C 1
ATOM 721 O O . ARG A 1 90 ? 0.397 -16.083 -5.505 1.00 91.88 90 ARG A O 1
ATOM 728 N N . GLY A 1 91 ? 2.129 -15.068 -6.531 1.00 89.81 91 GLY A N 1
ATOM 729 C CA . GLY A 1 91 ? 2.962 -16.260 -6.741 1.00 89.81 91 GLY A CA 1
ATOM 730 C C . GLY A 1 91 ? 3.606 -16.859 -5.478 1.00 89.81 91 GLY A C 1
ATOM 731 O O . GLY A 1 91 ? 4.403 -17.792 -5.572 1.00 89.81 91 GLY A O 1
ATOM 732 N N . GLY A 1 92 ? 3.309 -16.342 -4.278 1.00 87.38 92 GLY A N 1
ATOM 733 C CA . GLY A 1 92 ? 3.884 -16.832 -3.020 1.00 87.38 92 GLY A CA 1
ATOM 734 C C . GLY A 1 92 ? 5.373 -16.506 -2.866 1.00 87.38 92 GLY A C 1
ATOM 735 O O . GLY A 1 92 ? 6.144 -17.335 -2.377 1.00 87.38 92 GLY A O 1
ATOM 736 N N . GLY A 1 93 ? 5.786 -15.321 -3.314 1.00 82.62 93 GLY A N 1
ATOM 737 C CA . GLY A 1 93 ? 7.179 -14.870 -3.300 1.00 82.62 93 GLY A CA 1
ATOM 738 C C . GLY A 1 93 ? 7.996 -15.352 -4.488 1.00 82.62 93 GLY A C 1
ATOM 739 O O . GLY A 1 93 ? 9.221 -15.412 -4.414 1.00 82.62 93 GLY A O 1
ATOM 740 N N . LYS A 1 94 ? 7.326 -15.733 -5.578 1.00 84.19 94 LYS A N 1
ATOM 741 C CA . LYS A 1 94 ? 7.957 -16.175 -6.820 1.00 84.19 94 LYS A CA 1
ATOM 742 C C . LYS A 1 94 ? 7.389 -15.411 -8.002 1.00 84.19 94 LYS A C 1
ATOM 744 O O . LYS A 1 94 ? 6.207 -15.082 -8.037 1.00 84.19 94 LYS A O 1
ATOM 749 N N . TRP A 1 95 ? 8.245 -15.183 -8.988 1.00 86.25 95 TRP A N 1
ATOM 750 C CA . TRP A 1 95 ? 7.847 -14.639 -10.277 1.00 86.25 95 TRP A CA 1
ATOM 751 C C . TRP A 1 95 ? 7.237 -15.751 -11.130 1.00 86.25 95 TRP A C 1
ATOM 753 O O . TRP A 1 95 ? 7.933 -16.686 -11.518 1.00 86.25 95 TRP A O 1
ATOM 763 N N . GLU A 1 96 ? 5.935 -15.661 -11.399 1.00 84.88 96 GLU A N 1
ATOM 764 C CA . GLU A 1 96 ? 5.246 -16.553 -12.347 1.00 84.88 96 GLU A CA 1
ATOM 765 C C . GLU A 1 96 ? 5.301 -16.018 -13.786 1.00 84.88 96 GLU A C 1
ATOM 767 O O . GLU A 1 96 ? 5.152 -16.772 -14.745 1.00 84.88 96 GLU A O 1
ATOM 772 N N . VAL A 1 97 ? 5.559 -14.718 -13.942 1.00 81.38 97 VAL A N 1
ATOM 773 C CA . VAL A 1 97 ? 5.795 -14.080 -15.237 1.00 81.38 97 VAL A CA 1
ATOM 774 C C . VAL A 1 97 ? 7.263 -14.195 -15.640 1.00 81.38 97 VAL A C 1
ATOM 776 O O . VAL A 1 97 ? 8.160 -14.034 -14.816 1.00 81.38 97 VAL A O 1
ATOM 779 N N . LEU A 1 98 ? 7.504 -14.451 -16.926 1.00 78.50 98 LEU A N 1
ATOM 780 C CA . LEU A 1 98 ? 8.852 -14.524 -17.504 1.00 78.50 98 LEU A CA 1
ATOM 781 C C . LEU A 1 98 ? 9.313 -13.179 -18.082 1.00 78.50 98 LEU A C 1
ATOM 783 O O . LEU A 1 98 ? 10.509 -12.906 -18.134 1.00 78.50 98 LEU A O 1
ATOM 787 N N . GLU A 1 99 ? 8.366 -12.322 -18.463 1.00 85.38 99 GLU A N 1
ATOM 788 C CA . GLU A 1 99 ? 8.597 -10.983 -19.004 1.00 85.38 99 GLU A CA 1
ATOM 789 C C . GLU A 1 99 ? 7.616 -9.995 -18.367 1.00 85.38 99 GLU A C 1
ATOM 791 O O . GLU A 1 99 ? 6.502 -10.375 -18.007 1.00 85.38 99 GLU A O 1
ATOM 796 N N . LEU A 1 100 ? 8.024 -8.729 -18.216 1.00 88.44 100 LEU A N 1
ATOM 797 C CA . LEU A 1 100 ? 7.169 -7.677 -17.658 1.00 88.44 100 LEU A CA 1
ATOM 798 C C . LEU A 1 100 ? 6.146 -7.207 -18.699 1.00 88.44 100 LEU A C 1
ATOM 800 O O . LEU A 1 100 ? 6.557 -6.583 -19.682 1.00 88.44 100 LEU A O 1
ATOM 804 N N . PRO A 1 101 ? 4.836 -7.401 -18.473 1.00 90.56 101 PRO A N 1
ATOM 805 C CA . PRO A 1 101 ? 3.817 -6.912 -19.390 1.00 90.56 101 PRO A CA 1
ATOM 806 C C . PRO A 1 101 ? 3.873 -5.390 -19.549 1.00 90.56 101 PRO A C 1
ATOM 808 O O . PRO A 1 101 ? 4.105 -4.640 -18.593 1.00 90.56 101 PRO A O 1
ATOM 811 N N . GLU A 1 102 ? 3.636 -4.903 -20.766 1.00 88.12 102 GLU A N 1
ATOM 812 C CA . GLU A 1 102 ? 3.557 -3.462 -21.021 1.00 88.12 102 GLU A CA 1
ATOM 813 C C . GLU A 1 102 ? 2.403 -2.823 -20.246 1.00 88.12 102 GLU A C 1
ATOM 815 O O . GLU A 1 102 ? 2.577 -1.759 -19.648 1.00 88.12 102 GLU A O 1
ATOM 820 N N . SER A 1 103 ? 1.276 -3.534 -20.153 1.00 90.25 103 SER A N 1
ATOM 821 C CA . SER A 1 103 ? 0.042 -3.040 -19.545 1.00 90.25 103 SER A CA 1
ATOM 822 C C . SER A 1 103 ? 0.169 -2.692 -18.060 1.00 90.25 103 SER A C 1
ATOM 824 O O . SER A 1 103 ? -0.590 -1.867 -17.559 1.00 90.25 103 SER A O 1
ATOM 826 N N . TRP A 1 104 ? 1.167 -3.226 -17.351 1.00 92.25 104 TRP A N 1
ATOM 827 C CA . TRP A 1 104 ? 1.379 -2.941 -15.929 1.00 92.25 104 TRP A CA 1
ATOM 828 C C . TRP A 1 104 ? 1.698 -1.470 -15.628 1.00 92.25 104 TRP A C 1
ATOM 830 O O . TRP A 1 104 ? 1.453 -1.017 -14.511 1.00 92.25 104 TRP A O 1
ATOM 840 N N . ALA A 1 105 ? 2.222 -0.713 -16.597 1.00 88.12 105 ALA A N 1
ATOM 841 C CA . ALA A 1 105 ? 2.496 0.716 -16.424 1.00 88.12 105 ALA A CA 1
ATOM 842 C C . ALA A 1 105 ? 1.246 1.600 -16.571 1.00 88.12 105 ALA A C 1
ATOM 844 O O . ALA A 1 105 ? 1.251 2.753 -16.132 1.00 88.12 105 ALA A O 1
ATOM 845 N N . THR A 1 106 ? 0.166 1.065 -17.142 1.00 89.81 106 THR A N 1
ATOM 846 C CA . THR A 1 106 ? -1.041 1.830 -17.483 1.00 89.81 106 THR A CA 1
ATOM 847 C C . THR A 1 106 ? -2.304 1.315 -16.798 1.00 89.81 106 THR A C 1
ATOM 849 O O . THR A 1 106 ? -3.198 2.104 -16.506 1.00 89.81 106 THR A O 1
ATOM 852 N N . GLU A 1 107 ? -2.399 0.014 -16.520 1.00 94.19 107 GLU A N 1
ATOM 853 C CA . GLU A 1 107 ? -3.573 -0.591 -15.889 1.00 94.19 107 GLU A CA 1
ATOM 854 C C . GLU A 1 107 ? -3.762 -0.104 -14.440 1.00 94.19 107 GLU A C 1
ATOM 856 O O . GLU A 1 107 ? -2.810 -0.057 -13.654 1.00 94.19 107 GLU A O 1
ATOM 861 N N . PRO A 1 108 ? -4.988 0.257 -14.030 1.00 94.38 108 PRO A N 1
ATOM 862 C CA . PRO A 1 108 ? -5.261 0.632 -12.650 1.00 94.38 108 PRO A CA 1
ATOM 863 C C . PRO A 1 108 ? -5.012 -0.531 -11.682 1.00 94.38 108 PRO A C 1
ATOM 865 O O . PRO A 1 108 ? -5.430 -1.664 -11.922 1.00 94.38 108 PRO A O 1
ATOM 868 N N . ILE A 1 109 ? -4.377 -0.230 -10.546 1.00 97.00 109 ILE A N 1
ATOM 869 C CA . ILE A 1 109 ? -4.321 -1.149 -9.407 1.00 97.00 109 ILE A CA 1
ATOM 870 C C . ILE A 1 109 ? -5.672 -1.076 -8.698 1.00 97.00 109 ILE A C 1
ATOM 872 O O . ILE A 1 109 ? -5.983 -0.082 -8.048 1.00 97.00 109 ILE A O 1
ATOM 876 N N . THR A 1 110 ? -6.500 -2.106 -8.862 1.00 97.25 110 THR A N 1
ATOM 877 C CA . THR A 1 110 ? -7.842 -2.154 -8.266 1.00 97.25 110 THR A CA 1
ATOM 878 C C . THR A 1 110 ? -7.835 -2.859 -6.912 1.00 97.25 110 THR A C 1
ATOM 880 O O . THR A 1 110 ? -6.974 -3.693 -6.627 1.00 97.25 110 THR A O 1
ATOM 883 N N . VAL A 1 111 ? -8.857 -2.592 -6.094 1.00 97.38 111 VAL A N 1
ATOM 884 C CA . VAL A 1 111 ? -9.096 -3.312 -4.829 1.00 97.38 111 VAL A CA 1
ATOM 885 C C . VAL A 1 111 ? -9.195 -4.824 -5.053 1.00 97.38 111 VAL A C 1
ATOM 887 O O . VAL A 1 111 ? -8.626 -5.601 -4.290 1.00 97.38 111 VAL A O 1
ATOM 890 N N . ALA A 1 112 ? -9.882 -5.252 -6.118 1.00 96.81 112 ALA A N 1
ATOM 891 C CA . ALA A 1 112 ? -10.039 -6.667 -6.450 1.00 96.81 112 ALA A CA 1
ATOM 892 C C . ALA A 1 112 ? -8.691 -7.331 -6.768 1.00 96.81 112 ALA A C 1
ATOM 894 O O . ALA A 1 112 ? -8.385 -8.390 -6.228 1.00 96.81 112 ALA A O 1
ATOM 895 N N . LEU A 1 113 ? -7.868 -6.673 -7.588 1.00 96.31 113 LEU A N 1
ATOM 896 C CA . LEU A 1 113 ? -6.521 -7.119 -7.941 1.00 96.31 113 LEU A CA 1
ATOM 897 C C . LEU A 1 113 ? -5.627 -7.235 -6.705 1.00 96.31 113 LEU A C 1
ATOM 899 O O . LEU A 1 113 ? -4.964 -8.255 -6.530 1.00 96.31 113 LEU A O 1
ATOM 903 N N . ALA A 1 114 ? -5.619 -6.209 -5.849 1.00 96.25 114 ALA A N 1
ATOM 904 C CA . ALA A 1 114 ? -4.805 -6.201 -4.641 1.00 96.25 114 ALA A CA 1
ATOM 905 C C . ALA A 1 114 ? -5.232 -7.317 -3.676 1.00 96.25 114 ALA A C 1
ATOM 907 O O . ALA A 1 114 ? -4.395 -8.097 -3.234 1.00 96.25 114 ALA A O 1
ATOM 908 N N . ASN A 1 115 ? -6.531 -7.457 -3.409 1.00 93.81 115 ASN A N 1
ATOM 909 C CA . ASN A 1 115 ? -7.045 -8.494 -2.513 1.00 93.81 115 ASN A CA 1
ATOM 910 C C . ASN A 1 115 ? -6.782 -9.912 -3.027 1.00 93.81 115 ASN A C 1
ATOM 912 O O . ASN A 1 115 ? -6.430 -10.784 -2.237 1.00 93.81 115 ASN A O 1
ATOM 916 N N . ASP A 1 116 ? -6.942 -10.146 -4.329 1.00 93.62 116 ASP A N 1
ATOM 917 C CA . ASP A 1 116 ? -6.615 -11.425 -4.960 1.00 93.62 116 ASP A CA 1
ATOM 918 C C . ASP A 1 116 ? -5.122 -11.753 -4.819 1.00 93.62 116 ASP A C 1
ATOM 920 O O . ASP A 1 116 ? -4.758 -12.833 -4.354 1.00 93.62 116 ASP A O 1
ATOM 924 N N . ALA A 1 117 ? -4.248 -10.790 -5.121 1.00 92.75 117 ALA A N 1
ATOM 925 C CA . ALA A 1 117 ? -2.809 -10.957 -4.974 1.00 92.75 117 ALA A CA 1
ATOM 926 C C . ALA A 1 117 ? -2.406 -11.306 -3.536 1.00 92.75 117 ALA A C 1
ATOM 928 O O . ALA A 1 117 ? -1.643 -12.247 -3.318 1.00 92.75 117 ALA A O 1
ATOM 929 N N . LEU A 1 118 ? -2.955 -10.591 -2.552 1.00 90.69 118 LEU A N 1
ATOM 930 C CA . LEU A 1 118 ? -2.646 -10.764 -1.132 1.00 90.69 118 LEU A CA 1
ATOM 931 C C . LEU A 1 118 ? -3.010 -12.143 -0.584 1.00 90.69 118 LEU A C 1
ATOM 933 O O . LEU A 1 118 ? -2.382 -12.587 0.378 1.00 90.69 118 LEU A O 1
ATOM 937 N N . GLN A 1 119 ? -3.926 -12.872 -1.233 1.00 88.00 119 GLN A N 1
ATOM 938 C CA . GLN A 1 119 ? -4.142 -14.277 -0.902 1.00 88.00 119 GLN A CA 1
ATOM 939 C C . GLN A 1 119 ? -2.838 -15.061 -1.013 1.00 88.00 119 GLN A C 1
ATOM 941 O O . GLN A 1 119 ? -2.603 -15.934 -0.199 1.00 88.00 119 GLN A O 1
ATOM 946 N N . GLY A 1 120 ? -1.929 -14.740 -1.930 1.00 88.56 120 GLY A N 1
ATOM 947 C CA . GLY A 1 120 ? -0.664 -15.460 -2.063 1.00 88.56 120 GLY A CA 1
ATOM 948 C C . GLY A 1 120 ? 0.288 -15.350 -0.860 1.00 88.56 120 GLY A C 1
ATOM 949 O O . GLY A 1 120 ? 1.178 -16.196 -0.738 1.00 88.56 120 GLY A O 1
ATOM 950 N N . LEU A 1 121 ? 0.072 -14.414 0.081 1.00 85.94 121 LEU A N 1
ATOM 951 C CA . LEU A 1 121 ? 0.910 -14.257 1.279 1.00 85.94 121 LEU A CA 1
ATOM 952 C C . LEU A 1 121 ? 1.055 -15.562 2.072 1.00 85.94 121 LEU A C 1
ATOM 954 O O . LEU A 1 121 ? 2.173 -15.905 2.456 1.00 85.94 121 LEU A O 1
ATOM 958 N N . HIS A 1 122 ? -0.025 -16.335 2.263 1.00 83.19 122 HIS A N 1
ATOM 959 C CA . HIS A 1 122 ? 0.015 -17.602 3.020 1.00 83.19 122 HIS A CA 1
ATOM 960 C C . HIS A 1 122 ? 0.892 -18.684 2.383 1.00 83.19 122 HIS A C 1
ATOM 962 O O . HIS A 1 122 ? 1.300 -19.633 3.050 1.00 83.19 122 HIS A O 1
ATOM 968 N N . ARG A 1 123 ? 1.211 -18.541 1.095 1.00 84.12 123 ARG A N 1
ATOM 969 C CA . ARG A 1 123 ? 2.078 -19.464 0.354 1.00 84.12 123 ARG A CA 1
ATOM 970 C C . ARG A 1 123 ? 3.535 -19.020 0.355 1.00 84.12 123 ARG A C 1
ATOM 972 O O . ARG A 1 123 ? 4.377 -19.761 -0.147 1.00 84.12 123 ARG A O 1
ATOM 979 N N . TRP A 1 124 ? 3.842 -17.848 0.910 1.00 83.00 124 TRP A N 1
ATOM 980 C CA . TRP A 1 124 ? 5.186 -17.287 0.925 1.00 83.00 124 TRP A CA 1
ATOM 981 C C . TRP A 1 124 ? 6.105 -18.058 1.873 1.00 83.00 124 TRP A C 1
ATOM 983 O O . TRP A 1 124 ? 5.910 -18.040 3.088 1.00 83.00 124 TRP A O 1
ATOM 993 N N . ARG A 1 125 ? 7.125 -18.728 1.319 1.00 73.88 125 ARG A N 1
ATOM 994 C CA . ARG A 1 125 ? 8.029 -19.616 2.082 1.00 73.88 125 ARG A CA 1
ATOM 995 C C . ARG A 1 125 ? 9.467 -19.112 2.232 1.00 73.88 125 ARG A C 1
ATOM 997 O O . ARG A 1 125 ? 10.204 -19.682 3.031 1.00 73.88 125 ARG A O 1
ATOM 1004 N N . SER A 1 126 ? 9.893 -18.102 1.470 1.00 70.56 126 SER A N 1
ATOM 1005 C CA . SER A 1 126 ? 11.236 -17.521 1.608 1.00 70.56 126 SER A CA 1
ATOM 1006 C C . SER A 1 126 ? 11.328 -16.578 2.815 1.00 70.56 126 SER A C 1
ATOM 1008 O O . SER A 1 126 ? 10.320 -16.226 3.431 1.00 70.56 126 SER A O 1
ATOM 1010 N N . TYR A 1 127 ? 12.557 -16.190 3.172 1.00 71.62 127 TYR A N 1
ATOM 1011 C CA . TYR A 1 127 ? 12.807 -15.193 4.212 1.00 71.62 127 TYR A CA 1
ATOM 1012 C C . TYR A 1 127 ? 12.078 -13.883 3.890 1.00 71.62 127 TYR A C 1
ATOM 1014 O O . TYR A 1 127 ? 12.201 -13.361 2.786 1.00 71.62 127 TYR A O 1
ATOM 1022 N N . ARG A 1 128 ? 11.359 -13.340 4.876 1.00 73.44 128 ARG A N 1
ATOM 1023 C CA . ARG A 1 128 ? 10.636 -12.071 4.764 1.00 73.44 128 ARG A CA 1
ATOM 1024 C C . ARG A 1 128 ? 11.315 -11.036 5.659 1.00 73.44 128 ARG A C 1
ATOM 1026 O O . ARG A 1 128 ? 11.346 -11.251 6.875 1.00 73.44 128 ARG A O 1
ATOM 1033 N N . PRO A 1 129 ? 11.854 -9.933 5.114 1.00 72.50 129 PRO A N 1
ATOM 1034 C CA . PRO A 1 129 ? 12.309 -8.838 5.957 1.00 72.50 129 PRO A CA 1
ATOM 1035 C C . PRO A 1 129 ? 11.134 -8.282 6.767 1.00 72.50 129 PRO A C 1
ATOM 1037 O O . PRO A 1 129 ? 9.992 -8.262 6.303 1.00 72.50 129 PRO A O 1
ATOM 1040 N N . TYR A 1 130 ? 11.407 -7.835 7.994 1.00 73.31 130 TYR A N 1
ATOM 1041 C CA . TYR A 1 130 ? 10.351 -7.420 8.924 1.00 73.31 130 TYR A CA 1
ATOM 1042 C C . TYR A 1 130 ? 9.567 -6.180 8.449 1.00 73.31 130 TYR A C 1
ATOM 1044 O O . TYR A 1 130 ? 8.468 -5.917 8.929 1.00 73.31 130 TYR A O 1
ATOM 1052 N N . THR A 1 131 ? 10.108 -5.434 7.488 1.00 76.44 131 THR A N 1
ATOM 1053 C CA . THR A 1 131 ? 9.504 -4.243 6.871 1.00 76.44 131 THR A CA 1
ATOM 1054 C C . THR A 1 131 ? 8.726 -4.546 5.591 1.00 76.44 131 THR A C 1
ATOM 1056 O O . THR A 1 131 ? 8.041 -3.665 5.082 1.00 76.44 131 THR A O 1
ATOM 1059 N N . MET A 1 132 ? 8.778 -5.777 5.067 1.00 81.31 132 MET A N 1
ATOM 1060 C CA . MET A 1 132 ? 8.187 -6.138 3.770 1.00 81.31 132 MET A CA 1
ATOM 1061 C C . MET A 1 132 ? 6.713 -5.718 3.658 1.00 81.31 132 MET A C 1
ATOM 1063 O O . MET A 1 132 ? 6.305 -5.100 2.675 1.00 81.31 132 MET A O 1
ATOM 1067 N N . LEU A 1 133 ? 5.913 -6.033 4.683 1.00 82.88 133 LEU A N 1
ATOM 1068 C CA . LEU A 1 133 ? 4.490 -5.682 4.718 1.00 82.88 133 LEU A CA 1
ATOM 1069 C C . LEU A 1 133 ? 4.257 -4.189 4.956 1.00 82.88 133 LEU A C 1
ATOM 1071 O O . LEU A 1 133 ? 3.287 -3.643 4.447 1.00 82.88 133 LEU A O 1
ATOM 1075 N N . GLN A 1 134 ? 5.151 -3.514 5.678 1.00 85.81 134 GLN A N 1
ATOM 1076 C CA . GLN A 1 134 ? 5.069 -2.067 5.871 1.00 85.81 134 GLN A CA 1
ATOM 1077 C C . GLN A 1 134 ? 5.295 -1.331 4.551 1.00 85.81 134 GLN A C 1
ATOM 1079 O O . GLN A 1 134 ? 4.494 -0.472 4.197 1.00 85.81 134 GLN A O 1
ATOM 1084 N N . ALA A 1 135 ? 6.327 -1.720 3.798 1.00 86.06 135 ALA A N 1
ATOM 1085 C CA . ALA A 1 135 ? 6.594 -1.194 2.466 1.00 86.06 135 ALA A CA 1
ATOM 1086 C C . ALA A 1 135 ? 5.389 -1.406 1.537 1.00 86.06 135 ALA A C 1
ATOM 1088 O O . ALA A 1 135 ? 4.952 -0.472 0.875 1.00 86.06 135 ALA A O 1
ATOM 1089 N N . LEU A 1 136 ? 4.788 -2.600 1.550 1.00 89.56 136 LEU A N 1
ATOM 1090 C CA . LEU A 1 136 ? 3.568 -2.867 0.787 1.00 89.56 136 LEU A CA 1
ATOM 1091 C C . LEU A 1 136 ? 2.391 -1.977 1.222 1.00 89.56 136 LEU A C 1
ATOM 1093 O O . LEU A 1 136 ? 1.741 -1.381 0.367 1.00 89.56 136 LEU A O 1
ATOM 1097 N N . CYS A 1 137 ? 2.123 -1.871 2.529 1.00 91.19 137 CYS A N 1
ATOM 1098 C CA . CYS A 1 137 ? 1.051 -1.030 3.074 1.00 91.19 137 CYS A CA 1
ATOM 1099 C C . CYS A 1 137 ? 1.265 0.454 2.689 1.00 91.19 137 CYS A C 1
ATOM 1101 O O . CYS A 1 137 ? 0.305 1.121 2.309 1.00 91.19 137 CYS A O 1
ATOM 1103 N N . MET A 1 138 ? 2.510 0.949 2.690 1.00 92.00 138 MET A N 1
ATOM 1104 C CA . MET A 1 138 ? 2.867 2.296 2.219 1.00 92.00 138 MET A CA 1
ATOM 1105 C C . MET A 1 138 ? 2.611 2.487 0.720 1.00 92.00 138 MET A C 1
ATOM 1107 O O . MET A 1 138 ? 1.969 3.459 0.333 1.00 92.00 138 MET A O 1
ATOM 1111 N N . MET A 1 139 ? 3.064 1.547 -0.116 1.00 92.69 139 MET A N 1
ATOM 1112 C CA . MET A 1 139 ? 2.844 1.596 -1.565 1.00 92.69 139 MET A CA 1
ATOM 1113 C C . MET A 1 139 ? 1.350 1.603 -1.908 1.00 92.69 139 MET A C 1
ATOM 1115 O O . MET A 1 139 ? 0.915 2.383 -2.748 1.00 92.69 139 MET A O 1
ATOM 1119 N N . LEU A 1 140 ? 0.553 0.757 -1.246 1.00 95.00 140 LEU A N 1
ATOM 1120 C CA . LEU A 1 140 ? -0.900 0.710 -1.431 1.00 95.00 140 LEU A CA 1
ATOM 1121 C C . LEU A 1 140 ? -1.553 2.037 -1.028 1.00 95.00 140 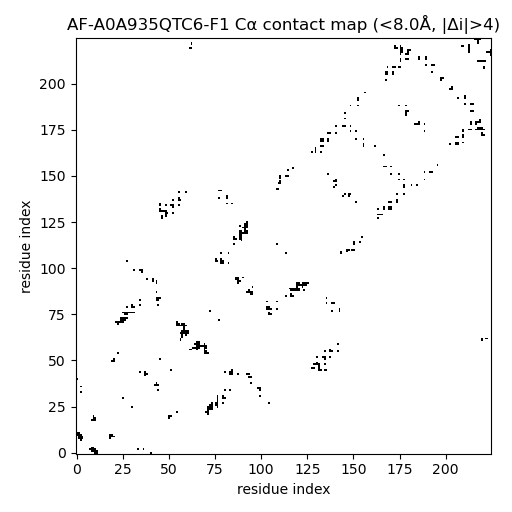LEU A C 1
ATOM 1123 O O . LEU A 1 140 ? -2.310 2.598 -1.814 1.00 95.00 140 LEU A O 1
ATOM 1127 N N . ALA A 1 141 ? -1.241 2.548 0.168 1.00 94.44 141 ALA A N 1
ATOM 1128 C CA . ALA A 1 141 ? -1.813 3.789 0.687 1.00 94.44 141 ALA A CA 1
ATOM 1129 C C . ALA A 1 141 ? -1.471 5.002 -0.190 1.00 94.44 141 ALA A C 1
ATOM 1131 O O . ALA A 1 141 ? -2.354 5.801 -0.495 1.00 94.44 141 ALA A O 1
ATOM 1132 N N . HIS A 1 142 ? -0.214 5.121 -0.624 1.00 93.94 142 HIS A N 1
ATOM 1133 C CA . HIS A 1 142 ? 0.227 6.225 -1.470 1.00 93.94 142 HIS A CA 1
ATOM 1134 C C . HIS A 1 142 ? -0.366 6.135 -2.887 1.00 93.94 142 HIS A C 1
ATOM 1136 O O . HIS A 1 142 ? -0.898 7.121 -3.393 1.00 93.94 142 HIS A O 1
ATOM 1142 N N . HIS A 1 143 ? -0.336 4.953 -3.512 1.00 95.06 143 HIS A N 1
ATOM 1143 C CA . HIS A 1 143 ? -0.759 4.794 -4.904 1.00 95.06 143 HIS A CA 1
ATOM 1144 C C . HIS A 1 143 ? -2.282 4.791 -5.089 1.00 95.06 143 HIS A C 1
ATOM 1146 O O . HIS A 1 143 ? -2.795 5.369 -6.046 1.00 95.06 143 HIS A O 1
ATOM 1152 N N . MET A 1 144 ? -3.014 4.095 -4.212 1.00 96.19 144 MET A N 1
ATOM 1153 C CA . MET A 1 144 ? -4.464 3.902 -4.353 1.00 96.19 144 MET A CA 1
ATOM 1154 C C . MET A 1 144 ? -5.281 4.977 -3.624 1.00 96.19 144 MET A C 1
ATOM 1156 O O . MET A 1 144 ? -6.485 5.089 -3.859 1.00 96.19 144 MET A O 1
ATOM 1160 N N . GLY A 1 145 ? -4.665 5.756 -2.728 1.00 94.44 145 GLY A N 1
ATOM 1161 C CA . GLY A 1 145 ? -5.379 6.717 -1.890 1.00 94.44 145 GLY A CA 1
ATOM 1162 C C . GLY A 1 145 ? -6.517 6.042 -1.123 1.00 94.44 145 GLY A C 1
ATOM 1163 O O . GLY A 1 145 ? -6.342 4.963 -0.553 1.00 94.44 145 GLY A O 1
ATOM 1164 N N . ALA A 1 146 ? -7.702 6.655 -1.126 1.00 96.06 146 ALA A N 1
ATOM 1165 C CA . ALA A 1 146 ? -8.875 6.164 -0.402 1.00 96.06 146 ALA A CA 1
ATOM 1166 C C . ALA A 1 146 ? -9.236 4.689 -0.683 1.00 96.06 146 ALA A C 1
ATOM 1168 O O . ALA A 1 146 ? -9.684 3.988 0.227 1.00 96.06 146 ALA A O 1
ATOM 1169 N N . ASP A 1 147 ? -8.979 4.195 -1.899 1.00 97.12 147 ASP A N 1
ATOM 1170 C CA . ASP A 1 147 ? -9.261 2.808 -2.287 1.00 97.12 147 ASP A CA 1
ATOM 1171 C C . ASP A 1 147 ? -8.352 1.788 -1.576 1.00 97.12 147 ASP A C 1
ATOM 1173 O O . ASP A 1 147 ? -8.657 0.594 -1.552 1.00 97.12 147 ASP A O 1
ATOM 1177 N N . ALA A 1 148 ? -7.254 2.226 -0.949 1.00 96.62 148 ALA A N 1
ATOM 1178 C CA . ALA A 1 148 ? -6.383 1.354 -0.166 1.00 96.62 148 ALA A CA 1
ATOM 1179 C C . ALA A 1 148 ? -7.058 0.835 1.113 1.00 96.62 148 ALA A C 1
ATOM 1181 O O . ALA A 1 148 ? -6.731 -0.261 1.569 1.00 96.62 148 ALA A O 1
ATOM 1182 N N . LEU A 1 149 ? -7.998 1.589 1.703 1.00 96.75 149 LEU A N 1
ATOM 1183 C CA . LEU A 1 149 ? -8.592 1.256 3.002 1.00 96.75 149 LEU A CA 1
ATOM 1184 C C . LEU A 1 149 ? -9.142 -0.181 3.078 1.00 96.75 149 LEU A C 1
ATOM 1186 O O . LEU A 1 149 ? -8.711 -0.914 3.969 1.00 96.75 149 LEU A O 1
ATOM 1190 N N . PRO A 1 150 ? -10.048 -0.633 2.185 1.00 95.38 150 PRO A N 1
ATOM 1191 C CA . PRO A 1 150 ? -10.573 -1.998 2.250 1.00 95.38 150 PRO A CA 1
ATOM 1192 C C . PRO A 1 150 ? -9.481 -3.070 2.126 1.00 95.38 150 PRO A C 1
ATOM 1194 O O . PRO A 1 150 ? -9.606 -4.135 2.726 1.00 95.38 150 PRO A O 1
ATOM 1197 N N . VAL A 1 151 ? -8.397 -2.793 1.395 1.00 95.31 151 VAL A N 1
ATOM 1198 C CA . VAL A 1 151 ? -7.257 -3.709 1.247 1.00 95.31 151 VAL A CA 1
ATOM 1199 C C . VAL A 1 151 ? -6.465 -3.803 2.557 1.00 95.31 151 VAL A C 1
ATOM 1201 O O . VAL A 1 151 ? -6.174 -4.901 3.033 1.00 95.31 151 VAL A O 1
ATOM 1204 N N . LEU A 1 152 ? -6.165 -2.660 3.185 1.00 94.25 152 LEU A N 1
ATOM 1205 C CA . LEU A 1 152 ? -5.444 -2.595 4.462 1.00 94.25 152 LEU A CA 1
ATOM 1206 C C . LEU A 1 152 ? -6.243 -3.233 5.609 1.00 94.25 152 LEU A C 1
ATOM 1208 O O . LEU A 1 152 ? -5.681 -3.966 6.420 1.00 94.25 152 LEU A O 1
ATOM 1212 N N . ILE A 1 153 ? -7.560 -3.010 5.655 1.00 93.00 153 ILE A N 1
ATOM 1213 C CA . ILE A 1 153 ? -8.450 -3.648 6.635 1.00 93.00 153 ILE A CA 1
ATOM 1214 C C . ILE A 1 153 ? -8.473 -5.164 6.434 1.00 93.00 153 ILE A C 1
ATOM 1216 O O . ILE A 1 153 ? -8.329 -5.912 7.404 1.00 93.00 153 ILE A O 1
ATOM 1220 N N . LYS A 1 154 ? -8.594 -5.632 5.186 1.00 90.50 154 LYS A N 1
ATOM 1221 C CA . LYS A 1 154 ? -8.586 -7.065 4.878 1.00 90.50 154 LYS A CA 1
ATOM 1222 C C . LYS A 1 154 ? -7.277 -7.739 5.300 1.00 90.50 154 LYS A C 1
ATOM 1224 O O . LYS A 1 154 ? -7.317 -8.816 5.887 1.00 90.50 154 LYS A O 1
ATOM 1229 N N . LEU A 1 155 ? -6.133 -7.076 5.106 1.00 88.19 155 LEU A N 1
ATOM 1230 C CA . LEU A 1 155 ? -4.830 -7.551 5.595 1.00 88.19 155 LEU A CA 1
ATOM 1231 C C . LEU A 1 155 ? -4.775 -7.741 7.116 1.00 88.19 155 LEU A C 1
ATOM 1233 O O . LEU A 1 155 ? -4.016 -8.577 7.601 1.00 88.19 155 LEU A O 1
ATOM 1237 N N . LEU A 1 156 ? -5.532 -6.964 7.889 1.00 87.44 156 LEU A N 1
ATOM 1238 C CA . LEU A 1 156 ? -5.619 -7.125 9.342 1.00 87.44 156 LEU A CA 1
ATOM 1239 C C . LEU A 1 156 ? -6.633 -8.212 9.747 1.00 87.44 156 LEU A C 1
ATOM 1241 O O . LEU A 1 156 ? -6.462 -8.870 10.777 1.00 87.44 156 LEU A O 1
ATOM 1245 N N . GLN A 1 157 ? -7.678 -8.418 8.941 1.00 85.62 157 GLN A N 1
ATOM 1246 C CA . GLN A 1 157 ? -8.707 -9.438 9.163 1.00 85.62 157 GLN A CA 1
ATOM 1247 C C . GLN A 1 157 ? -8.205 -10.855 8.876 1.00 85.62 157 GLN A C 1
ATOM 1249 O O . GLN A 1 157 ? -8.332 -11.718 9.738 1.00 85.62 157 GLN A O 1
ATOM 1254 N N . ASP A 1 158 ? -7.629 -11.081 7.695 1.00 78.25 158 ASP A N 1
ATOM 1255 C CA . ASP A 1 158 ? -7.330 -12.423 7.174 1.00 78.25 158 ASP A CA 1
ATOM 1256 C C . ASP A 1 158 ? -6.107 -13.084 7.837 1.00 78.25 158 ASP A C 1
ATOM 1258 O O . ASP A 1 158 ? -5.885 -14.287 7.695 1.00 78.25 158 ASP A O 1
ATOM 1262 N N . HIS A 1 159 ? -5.286 -12.310 8.550 1.00 67.75 159 HIS A N 1
ATOM 1263 C CA . HIS A 1 159 ? -4.007 -12.770 9.080 1.00 67.75 159 HIS A CA 1
ATOM 1264 C C . HIS A 1 159 ? -4.024 -12.813 10.616 1.00 67.75 159 HIS A C 1
ATOM 1266 O O . HIS A 1 159 ? -3.593 -11.882 11.299 1.00 67.75 159 HIS A O 1
ATOM 1272 N N . ASP A 1 160 ? -4.528 -13.936 11.141 1.00 57.22 160 ASP A N 1
ATOM 1273 C CA . ASP A 1 160 ? -4.511 -14.325 12.564 1.00 57.22 160 ASP A CA 1
ATOM 1274 C C . ASP A 1 160 ? -3.232 -15.068 12.986 1.00 57.22 160 ASP A C 1
ATOM 1276 O O . ASP A 1 160 ? -3.096 -15.478 14.136 1.00 57.22 160 ASP A O 1
ATOM 1280 N N . GLU A 1 161 ? -2.271 -15.224 12.078 1.00 54.09 161 GLU A N 1
ATOM 1281 C CA . GLU A 1 161 ? -0.910 -15.652 12.395 1.00 54.09 161 GLU A CA 1
ATOM 1282 C C . GLU A 1 161 ? 0.033 -14.456 12.224 1.00 54.09 161 GLU A C 1
ATOM 1284 O O . GLU A 1 161 ? -0.173 -13.651 11.310 1.00 54.09 161 GLU A O 1
ATOM 1289 N N . PRO A 1 162 ? 1.075 -14.296 13.064 1.00 51.56 162 PRO A N 1
ATOM 1290 C CA . PRO A 1 162 ? 2.072 -13.250 12.882 1.00 51.56 162 PRO A CA 1
ATOM 1291 C C . PRO A 1 162 ? 2.875 -13.540 11.608 1.00 51.56 162 PRO A C 1
ATOM 1293 O O . PRO A 1 162 ? 3.968 -14.099 11.649 1.00 51.56 162 PRO A O 1
ATOM 1296 N N . PHE A 1 163 ? 2.332 -13.143 10.456 1.00 56.12 163 PHE A N 1
ATOM 1297 C CA . PHE A 1 163 ? 3.018 -13.196 9.169 1.00 56.12 163 PHE A CA 1
ATOM 1298 C C . PHE A 1 163 ? 4.361 -12.465 9.258 1.00 56.12 163 PHE A C 1
ATOM 1300 O O . PHE A 1 163 ? 5.359 -12.929 8.704 1.00 56.12 163 PHE A O 1
ATOM 1307 N N . VAL A 1 164 ? 4.397 -11.365 10.017 1.00 60.28 164 VAL A N 1
ATOM 1308 C CA . VAL A 1 164 ? 5.592 -10.595 10.364 1.00 60.28 164 VAL A CA 1
ATOM 1309 C C . VAL A 1 164 ? 5.376 -9.921 11.732 1.00 60.28 164 VAL A C 1
AT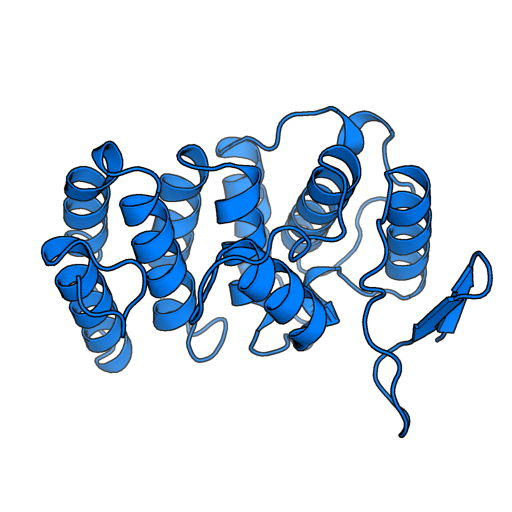OM 1311 O O . VAL A 1 164 ? 4.264 -9.492 12.052 1.00 60.28 164 VAL A O 1
ATOM 1314 N N . TYR A 1 165 ? 6.427 -9.820 12.552 1.00 60.75 165 TYR A N 1
ATOM 1315 C CA . TYR A 1 165 ? 6.426 -9.004 13.776 1.00 60.75 165 TYR A CA 1
ATOM 1316 C C . TYR A 1 165 ? 6.020 -7.551 13.434 1.00 60.75 165 TYR A C 1
ATOM 1318 O O . TYR A 1 165 ? 6.515 -7.005 12.455 1.00 60.75 165 TYR A O 1
ATOM 1326 N N . ASN A 1 166 ? 5.124 -6.930 14.213 1.00 74.56 166 ASN A N 1
ATOM 1327 C CA . ASN A 1 166 ? 4.584 -5.566 14.015 1.00 74.56 166 ASN A CA 1
ATOM 1328 C C . ASN A 1 166 ? 3.611 -5.324 12.838 1.00 74.56 166 ASN A C 1
ATOM 1330 O O . ASN A 1 166 ? 3.295 -4.167 12.572 1.00 74.56 166 ASN A O 1
ATOM 1334 N N . HIS A 1 167 ? 3.066 -6.354 12.174 1.00 79.00 167 HIS A N 1
ATOM 1335 C CA . HIS A 1 167 ? 2.079 -6.167 11.083 1.00 79.00 167 HIS A CA 1
ATOM 1336 C C . HIS A 1 167 ? 0.910 -5.240 11.462 1.00 79.00 167 HIS A C 1
ATOM 1338 O O . HIS A 1 167 ? 0.626 -4.272 10.759 1.00 79.00 167 HIS A O 1
ATOM 1344 N N . TRP A 1 168 ? 0.297 -5.491 12.623 1.00 84.38 168 TRP A N 1
ATOM 1345 C CA . TRP A 1 168 ? -0.797 -4.677 13.161 1.00 84.38 168 TRP A CA 1
ATOM 1346 C C . TRP A 1 168 ? -0.415 -3.213 13.340 1.00 84.38 168 TRP A C 1
ATOM 1348 O O . TRP A 1 168 ? -1.123 -2.330 12.867 1.00 84.38 168 TRP A O 1
ATOM 1358 N N . ARG A 1 169 ? 0.736 -2.964 13.965 1.00 85.94 169 ARG A N 1
ATOM 1359 C CA . ARG A 1 169 ? 1.258 -1.615 14.170 1.00 85.94 169 ARG A CA 1
ATOM 1360 C C . ARG A 1 169 ? 1.492 -0.900 12.843 1.00 85.94 169 ARG A C 1
ATOM 1362 O O . ARG A 1 169 ? 1.104 0.250 12.687 1.00 85.94 169 ARG A O 1
ATOM 1369 N N . ASN A 1 170 ? 2.126 -1.579 11.892 1.00 85.38 170 ASN A N 1
ATOM 1370 C CA . ASN A 1 170 ? 2.536 -0.973 10.633 1.00 85.38 170 ASN A CA 1
ATOM 1371 C C . ASN A 1 170 ? 1.332 -0.662 9.745 1.00 85.38 170 ASN A C 1
ATOM 1373 O O . ASN A 1 170 ? 1.179 0.473 9.314 1.00 85.38 170 ASN A O 1
ATOM 1377 N N . CYS A 1 171 ? 0.435 -1.617 9.502 1.00 89.56 171 CYS A N 1
ATOM 1378 C CA . CYS A 1 171 ? -0.732 -1.321 8.671 1.00 89.56 171 CYS A CA 1
ATOM 1379 C C . CYS A 1 171 ? -1.772 -0.465 9.421 1.00 89.56 171 CYS A C 1
ATOM 1381 O O . CYS A 1 171 ? -2.447 0.337 8.782 1.00 89.56 171 CYS A O 1
ATOM 1383 N N . GLY A 1 172 ? -1.832 -0.528 10.759 1.00 91.69 172 GLY A N 1
ATOM 1384 C CA . GLY A 1 172 ? -2.580 0.425 11.586 1.00 91.69 172 GLY A CA 1
ATOM 1385 C C . GLY A 1 172 ? -2.102 1.871 11.409 1.00 91.69 172 GLY A C 1
ATOM 1386 O O . GLY A 1 172 ? -2.921 2.751 11.155 1.00 91.69 172 GLY A O 1
ATOM 1387 N N . GLU A 1 173 ? -0.783 2.107 11.422 1.00 91.56 173 GLU A N 1
ATOM 1388 C CA . GLU A 1 173 ? -0.179 3.426 11.155 1.00 91.56 173 GLU A CA 1
ATOM 1389 C C . GLU A 1 173 ? -0.615 3.969 9.787 1.00 91.56 173 GLU A C 1
ATOM 1391 O O . GLU A 1 173 ? -0.979 5.138 9.656 1.00 91.56 173 GLU A O 1
ATOM 1396 N N . LEU A 1 174 ? -0.633 3.106 8.765 1.00 94.00 174 LEU A N 1
ATOM 1397 C CA . LEU A 1 174 ? -1.040 3.497 7.418 1.00 94.00 174 LEU A CA 1
ATOM 1398 C C . LEU A 1 174 ? -2.542 3.773 7.301 1.00 94.00 174 LEU A C 1
ATOM 1400 O O . LEU A 1 174 ? -2.925 4.669 6.554 1.00 94.00 174 LEU A O 1
ATOM 1404 N N . ILE A 1 175 ? -3.394 3.066 8.047 1.00 95.44 175 ILE A N 1
ATOM 1405 C CA . ILE A 1 175 ? -4.830 3.375 8.107 1.00 95.44 175 ILE A CA 1
ATOM 1406 C C . ILE A 1 175 ? -5.061 4.736 8.774 1.00 95.44 175 ILE A C 1
ATOM 1408 O O . ILE A 1 175 ? -5.888 5.510 8.289 1.00 95.44 175 ILE A O 1
ATOM 1412 N N . VAL A 1 176 ? -4.321 5.050 9.844 1.00 95.25 176 VAL A N 1
ATOM 1413 C CA . VAL A 1 176 ? -4.369 6.366 10.506 1.00 95.25 176 VAL A CA 1
ATOM 1414 C C . VAL A 1 176 ? -3.984 7.466 9.526 1.00 95.25 176 VAL A C 1
ATOM 1416 O O . VAL A 1 176 ? -4.766 8.393 9.317 1.00 95.25 176 VAL A O 1
ATOM 1419 N N . TRP A 1 177 ? -2.835 7.319 8.864 1.00 94.56 177 TRP A N 1
ATOM 1420 C CA . TRP A 1 177 ? -2.387 8.272 7.851 1.00 94.56 177 TRP A CA 1
ATOM 1421 C C . TRP A 1 177 ? -3.420 8.447 6.734 1.00 94.56 177 TRP A C 1
ATOM 1423 O O . TRP A 1 177 ? -3.736 9.572 6.344 1.00 94.56 177 TRP A O 1
ATOM 1433 N N . LEU A 1 178 ? -4.005 7.345 6.257 1.00 95.38 178 LEU A N 1
ATOM 1434 C CA . LEU A 1 178 ? -4.979 7.382 5.173 1.00 95.38 178 LEU A CA 1
ATOM 1435 C C . LEU A 1 178 ? -6.257 8.118 5.577 1.00 95.38 178 LEU A C 1
ATOM 1437 O O . LEU A 1 178 ? -6.776 8.913 4.800 1.00 95.38 178 LEU A O 1
ATOM 1441 N N . CYS A 1 179 ? -6.750 7.893 6.796 1.00 95.88 179 CYS A N 1
ATOM 1442 C CA . CYS A 1 179 ? -7.924 8.592 7.316 1.00 95.88 179 CYS A CA 1
ATOM 1443 C C . CYS A 1 179 ? -7.633 10.064 7.627 1.00 95.88 179 CYS A C 1
ATOM 1445 O O . CYS A 1 179 ? -8.543 10.882 7.553 1.00 95.88 179 CYS A O 1
ATOM 1447 N N . HIS A 1 180 ? -6.387 10.424 7.938 1.00 93.62 180 HIS A N 1
ATOM 1448 C CA . HIS A 1 180 ? -5.982 11.823 8.044 1.00 93.62 180 HIS A CA 1
ATOM 1449 C C . HIS A 1 180 ? -5.990 12.518 6.671 1.00 93.62 180 HIS A C 1
ATOM 1451 O O . HIS A 1 180 ? -6.533 13.612 6.538 1.00 93.62 180 HIS A O 1
ATOM 1457 N N . ALA A 1 181 ? -5.451 11.866 5.633 1.00 92.19 181 ALA A N 1
ATOM 1458 C CA . ALA A 1 181 ? -5.465 12.376 4.258 1.00 92.19 181 ALA A CA 1
ATOM 1459 C C . ALA A 1 181 ? -6.872 12.366 3.619 1.00 92.19 181 ALA A C 1
ATOM 1461 O O . ALA A 1 181 ? -7.174 13.182 2.746 1.00 92.19 181 ALA A O 1
ATOM 1462 N N . HIS A 1 182 ? -7.744 11.461 4.069 1.00 95.31 182 HIS A N 1
ATOM 1463 C CA . HIS A 1 182 ? -9.119 11.290 3.602 1.00 95.31 182 HIS A CA 1
ATOM 1464 C C . HIS A 1 182 ? -10.103 11.210 4.788 1.00 95.31 182 HIS A C 1
ATOM 1466 O O . HIS A 1 182 ? -10.594 10.121 5.109 1.00 95.31 182 HIS A O 1
ATOM 1472 N N . PRO A 1 183 ? -10.437 12.347 5.434 1.00 95.25 183 PRO A N 1
ATOM 1473 C CA . PRO A 1 183 ? -11.245 12.379 6.660 1.00 95.25 183 PRO A CA 1
ATOM 1474 C C . PRO A 1 183 ? -12.611 11.694 6.558 1.00 95.25 183 PRO A C 1
ATOM 1476 O O . PRO A 1 183 ? -13.103 11.147 7.543 1.00 95.25 183 PRO A O 1
ATOM 1479 N N . GLN A 1 184 ? -13.206 11.655 5.362 1.00 96.12 184 GLN A N 1
ATOM 1480 C CA . GLN A 1 184 ? -14.474 10.972 5.097 1.00 96.12 184 GLN A CA 1
ATOM 1481 C C . GLN A 1 184 ? -14.427 9.454 5.343 1.00 96.12 184 GLN A C 1
ATOM 1483 O O . GLN A 1 184 ? -15.471 8.815 5.445 1.00 96.12 184 GLN A O 1
ATOM 1488 N N . LEU A 1 185 ? -13.232 8.861 5.423 1.00 96.38 185 LEU A N 1
ATOM 1489 C CA . LEU A 1 185 ? -13.045 7.433 5.673 1.00 96.38 185 LEU A CA 1
ATOM 1490 C C . LEU A 1 185 ? -13.047 7.067 7.160 1.00 96.38 185 LEU A C 1
ATOM 1492 O O . LEU A 1 185 ? -13.210 5.890 7.484 1.00 96.38 185 LEU A O 1
ATOM 1496 N N . LYS A 1 186 ? -12.873 8.049 8.056 1.00 96.06 186 LYS A N 1
ATOM 1497 C CA . LYS A 1 186 ? -12.628 7.834 9.490 1.00 96.06 186 LYS A CA 1
ATOM 1498 C C . LYS A 1 186 ? -13.664 6.918 10.140 1.00 96.06 186 LYS A C 1
ATOM 1500 O O . LYS A 1 186 ? -13.295 5.903 10.726 1.00 96.06 186 LYS A O 1
ATOM 1505 N N . ASP A 1 187 ? -14.948 7.242 10.012 1.00 96.38 187 ASP A N 1
ATOM 1506 C CA . ASP A 1 187 ? -16.013 6.498 10.697 1.00 96.38 187 ASP A CA 1
ATOM 1507 C C . ASP A 1 187 ? -16.131 5.062 10.169 1.00 96.38 187 ASP A C 1
ATOM 1509 O O . ASP A 1 187 ? -16.312 4.115 10.935 1.00 96.38 187 ASP A O 1
ATOM 1513 N N . SER A 1 188 ? -15.942 4.883 8.857 1.00 96.50 188 SER A N 1
ATOM 1514 C CA . SER A 1 188 ? -15.918 3.563 8.221 1.00 96.50 188 SER A CA 1
ATOM 1515 C C . SER A 1 188 ? -14.726 2.729 8.695 1.00 96.50 188 SER A C 1
ATOM 1517 O O . SER A 1 188 ? -14.887 1.550 9.015 1.00 96.50 188 SER A O 1
ATOM 1519 N N . ALA A 1 189 ? -13.539 3.334 8.793 1.00 96.56 189 ALA A N 1
ATOM 1520 C CA . ALA A 1 189 ? -12.341 2.671 9.294 1.00 96.56 189 ALA A CA 1
ATOM 1521 C C . ALA A 1 189 ? -12.504 2.246 10.762 1.00 96.56 189 ALA A C 1
ATOM 1523 O O . ALA A 1 189 ? -12.215 1.097 11.092 1.00 96.56 189 ALA A O 1
ATOM 1524 N N . ILE A 1 190 ? -13.032 3.124 11.624 1.00 97.06 190 ILE A N 1
ATOM 1525 C CA . ILE A 1 190 ? -13.305 2.821 13.039 1.00 97.06 190 ILE A CA 1
ATOM 1526 C C . ILE A 1 190 ? -14.292 1.657 13.168 1.00 97.06 190 ILE A C 1
ATOM 1528 O O . ILE A 1 190 ? -14.033 0.716 13.924 1.00 97.06 190 ILE A O 1
ATOM 1532 N N . ALA A 1 191 ? -15.401 1.687 12.423 1.00 96.31 191 ALA A N 1
ATOM 1533 C CA . ALA A 1 191 ? -16.418 0.639 12.478 1.00 96.31 191 ALA A CA 1
ATOM 1534 C C . ALA A 1 191 ? -15.860 -0.721 12.029 1.00 96.31 191 ALA A C 1
ATOM 1536 O O . ALA A 1 191 ? -16.065 -1.734 12.700 1.00 96.31 191 ALA A O 1
ATOM 1537 N N . GLN A 1 192 ? -15.112 -0.742 10.922 1.00 95.62 192 GLN A N 1
ATOM 1538 C CA . GLN A 1 192 ? -14.515 -1.965 10.393 1.00 95.62 192 GLN A CA 1
ATOM 1539 C C . GLN A 1 192 ? -13.419 -2.516 11.304 1.00 95.62 192 GLN A C 1
ATOM 1541 O O . GLN A 1 192 ? -13.417 -3.716 11.565 1.00 95.62 192 GLN A O 1
ATOM 1546 N N . LEU A 1 193 ? -12.526 -1.663 11.821 1.00 93.50 193 LEU A N 1
ATOM 1547 C CA . LEU A 1 193 ? -11.480 -2.076 12.757 1.00 93.50 193 LEU A CA 1
ATOM 1548 C C . LEU A 1 193 ? -12.081 -2.623 14.048 1.00 93.50 193 LEU A C 1
ATOM 1550 O O . LEU A 1 193 ? -11.657 -3.681 14.492 1.00 93.50 193 LEU A O 1
ATOM 1554 N N . SER A 1 1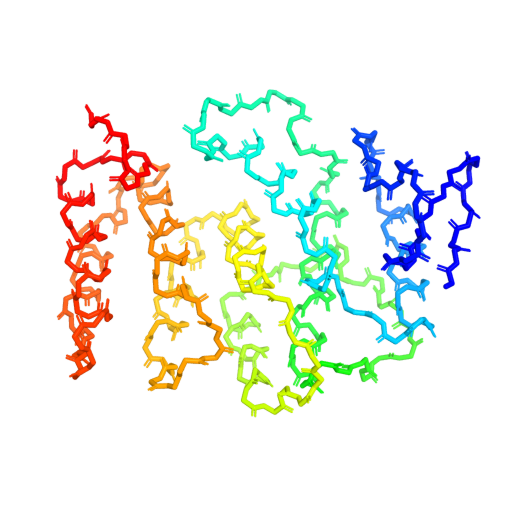94 ? -13.092 -1.966 14.621 1.00 92.94 194 SER A N 1
ATOM 1555 C CA . SER A 1 194 ? -13.747 -2.419 15.859 1.00 92.94 194 SER A CA 1
ATOM 1556 C C . SER A 1 194 ? -14.458 -3.769 15.705 1.00 92.94 194 SER A C 1
ATOM 1558 O O . SER A 1 194 ? -14.591 -4.517 16.673 1.00 92.94 194 SER A O 1
ATOM 1560 N N . ALA A 1 195 ? -14.900 -4.112 14.491 1.00 92.44 195 ALA A N 1
ATOM 1561 C CA . ALA A 1 195 ? -15.510 -5.408 14.199 1.00 92.44 195 ALA A CA 1
ATOM 1562 C C . ALA A 1 195 ? -14.491 -6.563 14.160 1.00 92.44 195 ALA A C 1
ATOM 1564 O O . ALA A 1 195 ? -14.878 -7.729 14.285 1.00 92.44 195 ALA A O 1
ATOM 1565 N N . ILE A 1 196 ? -13.196 -6.265 14.004 1.00 89.06 196 ILE A N 1
ATOM 1566 C CA . ILE A 1 196 ? -12.147 -7.281 14.001 1.00 89.06 196 ILE A CA 1
ATOM 1567 C C . ILE A 1 196 ? -11.924 -7.766 15.438 1.00 89.06 196 ILE A C 1
ATOM 1569 O O . ILE A 1 196 ? -11.389 -7.050 16.281 1.00 89.06 196 ILE A O 1
ATOM 1573 N N . LYS A 1 197 ? -12.306 -9.012 15.729 1.00 83.06 197 LYS A N 1
ATOM 1574 C CA . LYS A 1 197 ? -12.071 -9.626 17.041 1.00 83.06 197 LYS A CA 1
ATOM 1575 C C . LYS A 1 197 ? -10.654 -10.188 17.098 1.00 83.06 197 LYS A C 1
ATOM 1577 O O . LYS A 1 197 ? -10.322 -11.072 16.315 1.00 83.06 197 LYS A O 1
ATOM 1582 N N . LYS A 1 198 ? -9.830 -9.709 18.032 1.00 73.88 198 LYS A N 1
ATOM 1583 C CA . LYS A 1 198 ? -8.475 -10.235 18.255 1.00 73.88 198 LYS A CA 1
ATOM 1584 C C . LYS A 1 198 ? -8.383 -10.932 19.604 1.00 73.88 198 LYS A C 1
ATOM 1586 O O . LYS A 1 198 ? -8.816 -10.410 20.625 1.00 73.88 198 LYS A O 1
ATOM 1591 N N . THR A 1 199 ? -7.812 -12.130 19.591 1.00 71.25 199 THR A N 1
ATOM 1592 C CA . THR A 1 199 ? -7.609 -12.970 20.782 1.00 71.25 199 THR A CA 1
ATOM 1593 C C . THR A 1 199 ? -6.198 -12.831 21.357 1.00 71.25 199 THR A C 1
ATOM 1595 O O . THR A 1 199 ? -5.988 -13.106 22.535 1.00 71.25 199 THR A O 1
ATOM 1598 N N . HIS A 1 200 ? -5.233 -12.364 20.555 1.00 79.06 200 HIS A N 1
ATOM 1599 C CA . HIS A 1 200 ? -3.855 -12.125 20.983 1.00 79.06 200 HIS A CA 1
ATOM 1600 C C . HIS A 1 200 ? -3.694 -10.725 21.602 1.00 79.06 200 HIS A C 1
ATOM 1602 O O . HIS A 1 200 ? -4.009 -9.715 20.967 1.00 79.06 200 HIS A O 1
ATOM 1608 N N . SER A 1 201 ? -3.157 -10.645 22.824 1.00 77.44 201 SER A N 1
ATOM 1609 C CA . SER A 1 201 ? -3.107 -9.405 23.619 1.00 77.44 201 SER A CA 1
ATOM 1610 C C . SER A 1 201 ? -2.309 -8.273 22.966 1.00 77.44 201 SER A C 1
ATOM 1612 O O . SER A 1 201 ? -2.725 -7.119 23.033 1.00 77.44 201 SER A O 1
ATOM 1614 N N . SER A 1 202 ? -1.198 -8.579 22.288 1.00 81.00 202 SER A N 1
ATOM 1615 C CA . SER A 1 202 ? -0.419 -7.549 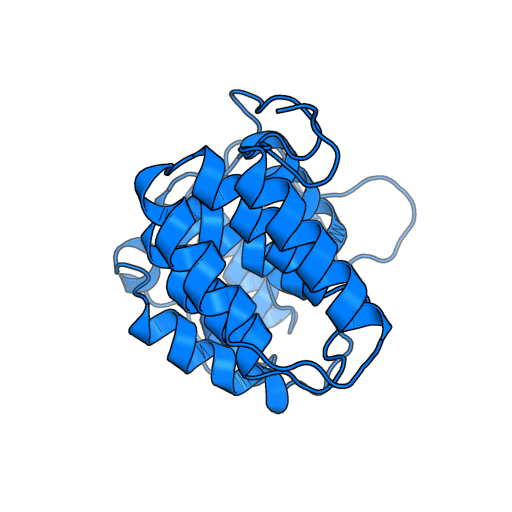21.585 1.00 81.00 202 SER A CA 1
ATOM 1616 C C . SER A 1 202 ? -1.162 -6.950 20.389 1.00 81.00 202 SER A C 1
ATOM 1618 O O . SER A 1 202 ? -0.975 -5.778 20.092 1.00 81.00 202 SER A O 1
ATOM 1620 N N . TRP A 1 203 ? -2.029 -7.709 19.714 1.00 85.12 203 TRP A N 1
ATOM 1621 C CA . TRP A 1 203 ? -2.805 -7.192 18.582 1.00 85.12 203 TRP A CA 1
ATOM 1622 C C . TRP A 1 203 ? -3.999 -6.380 19.045 1.00 85.12 203 TRP A C 1
ATOM 1624 O O . TRP A 1 203 ? -4.278 -5.345 18.455 1.00 85.12 203 TRP A O 1
ATOM 1634 N N . ALA A 1 204 ? -4.645 -6.802 20.134 1.00 86.19 204 ALA A N 1
ATOM 1635 C CA . ALA A 1 204 ? -5.666 -5.995 20.790 1.00 86.19 204 ALA A CA 1
ATOM 1636 C C . ALA A 1 204 ? -5.104 -4.630 21.232 1.00 86.19 204 ALA A C 1
ATOM 1638 O O . ALA A 1 204 ? -5.763 -3.611 21.056 1.00 86.19 204 ALA A O 1
ATOM 1639 N N . TYR A 1 205 ? -3.865 -4.597 21.739 1.00 89.06 205 TYR A N 1
ATOM 1640 C CA . TYR A 1 205 ? -3.183 -3.346 22.077 1.00 89.06 205 TYR A CA 1
ATOM 1641 C C . TYR A 1 205 ? -2.930 -2.455 20.850 1.00 89.06 205 TYR A C 1
ATOM 1643 O O . TYR A 1 205 ? -3.259 -1.273 20.880 1.00 89.06 205 TYR A O 1
ATOM 1651 N N . GLU A 1 206 ? -2.370 -2.999 19.765 1.00 90.19 206 GLU A N 1
ATOM 1652 C CA . GLU A 1 206 ? -2.106 -2.209 18.551 1.00 90.19 206 GLU A CA 1
ATOM 1653 C C . GLU A 1 206 ? -3.410 -1.734 17.880 1.00 90.19 206 GLU A C 1
ATOM 1655 O O . GLU A 1 206 ? -3.484 -0.603 17.411 1.00 90.19 206 GLU A O 1
ATOM 1660 N N . GLN A 1 207 ? -4.470 -2.547 17.900 1.00 91.06 207 GLN A N 1
ATOM 1661 C CA . GLN A 1 207 ? -5.803 -2.155 17.436 1.00 91.06 207 GLN A CA 1
ATOM 1662 C C . GLN A 1 207 ? -6.365 -0.980 18.251 1.00 91.06 207 GLN A C 1
ATOM 1664 O O . GLN A 1 207 ? -6.841 -0.008 17.667 1.00 91.06 207 GLN A O 1
ATOM 1669 N N . ASP A 1 208 ? -6.290 -1.042 19.583 1.00 92.19 208 ASP A N 1
ATOM 1670 C CA . ASP A 1 208 ? -6.705 0.049 20.475 1.00 92.19 208 ASP A CA 1
ATOM 1671 C C . ASP A 1 208 ? -5.886 1.328 20.229 1.00 92.19 208 ASP A C 1
ATOM 1673 O O . ASP A 1 208 ? -6.447 2.424 20.163 1.00 92.19 208 ASP A O 1
ATOM 1677 N N . LEU A 1 209 ? -4.573 1.199 20.007 1.00 92.62 209 LEU A N 1
ATOM 1678 C CA . LEU A 1 209 ? -3.705 2.322 19.643 1.00 92.62 209 LEU A CA 1
ATOM 1679 C C . LEU A 1 209 ? -4.157 2.988 18.332 1.00 92.62 209 LEU A C 1
ATOM 1681 O O . LEU A 1 209 ? -4.284 4.216 18.282 1.00 92.62 209 LEU A O 1
ATOM 1685 N N . THR A 1 210 ? -4.434 2.193 17.295 1.00 93.94 210 THR A N 1
ATOM 1686 C CA . THR A 1 210 ? -4.939 2.673 16.001 1.00 93.94 210 THR A CA 1
ATOM 1687 C C . THR A 1 210 ? -6.298 3.358 16.150 1.00 93.94 210 THR A C 1
ATOM 1689 O O . THR A 1 210 ? -6.469 4.478 15.670 1.00 93.94 210 THR A O 1
ATOM 1692 N N . LEU A 1 211 ? -7.251 2.746 16.862 1.00 95.19 211 LEU A N 1
ATOM 1693 C CA . LEU A 1 211 ? -8.581 3.321 17.092 1.00 95.19 211 LEU A CA 1
ATOM 1694 C C . LEU A 1 211 ? -8.493 4.672 17.814 1.00 95.19 211 LEU A C 1
ATOM 1696 O O . LEU A 1 211 ? -9.045 5.662 17.335 1.00 95.19 211 LEU A O 1
ATOM 1700 N N . LYS A 1 212 ? -7.705 4.761 18.891 1.00 94.69 212 LYS A N 1
ATOM 1701 C CA . LYS A 1 212 ? -7.479 6.020 19.618 1.00 94.69 212 LYS A CA 1
ATOM 1702 C C . LYS A 1 212 ? -6.824 7.094 18.757 1.00 94.69 212 LYS A C 1
ATOM 1704 O O . LYS A 1 212 ? -7.068 8.283 18.960 1.00 94.69 212 LYS A O 1
ATOM 1709 N N . ALA A 1 213 ? -5.922 6.722 17.851 1.00 94.12 213 ALA A N 1
ATOM 1710 C CA . ALA A 1 213 ? -5.307 7.668 16.921 1.00 94.12 213 ALA A CA 1
ATOM 1711 C C . ALA A 1 213 ? -6.335 8.200 15.904 1.00 94.12 213 ALA A C 1
ATOM 1713 O O . ALA A 1 213 ? -6.416 9.413 15.705 1.00 94.12 213 ALA A O 1
ATOM 1714 N N . LEU A 1 214 ? -7.178 7.322 15.349 1.00 95.06 214 LEU A N 1
ATOM 1715 C CA . LEU A 1 214 ? -8.272 7.697 14.446 1.00 95.06 214 LEU A CA 1
ATOM 1716 C C . LEU A 1 214 ? -9.287 8.625 15.121 1.00 95.06 214 LEU A C 1
ATOM 1718 O O . LEU A 1 214 ? -9.647 9.663 14.563 1.00 95.06 214 LEU A O 1
ATOM 1722 N N . GLU A 1 215 ? -9.726 8.295 16.337 1.00 94.44 215 GLU A N 1
ATOM 1723 C CA . GLU A 1 215 ? -10.672 9.104 17.115 1.00 94.44 215 GLU A CA 1
ATOM 1724 C C . GLU A 1 215 ? -10.169 10.535 17.311 1.00 94.44 215 GLU A C 1
ATOM 1726 O O . GLU A 1 215 ? -10.922 11.488 17.092 1.00 94.44 215 GLU A O 1
ATOM 1731 N N . ARG A 1 216 ? -8.876 10.685 17.619 1.00 92.69 216 ARG A N 1
ATOM 1732 C CA . ARG A 1 216 ? -8.204 11.980 17.787 1.00 92.69 216 ARG A CA 1
ATOM 1733 C C . ARG A 1 216 ? -7.896 12.704 16.472 1.00 92.69 216 ARG A C 1
ATOM 1735 O O . ARG A 1 216 ? -7.522 13.866 16.524 1.00 92.69 216 ARG A O 1
ATOM 1742 N N . GLY A 1 217 ? -8.055 12.056 15.314 1.00 90.19 217 GLY A N 1
ATOM 1743 C CA . GLY A 1 217 ? -7.720 12.642 14.008 1.00 90.19 217 GLY A CA 1
ATOM 1744 C C . GLY A 1 217 ? -6.214 12.765 13.747 1.00 90.19 217 GLY A C 1
ATOM 1745 O O . GLY A 1 217 ? -5.794 13.586 12.934 1.00 90.19 217 GLY A O 1
ATOM 1746 N N . ALA A 1 218 ? -5.407 11.957 14.439 1.00 89.75 218 ALA A N 1
ATOM 1747 C CA . ALA A 1 218 ? -3.955 11.983 14.336 1.00 89.75 218 ALA A CA 1
ATOM 1748 C C . ALA A 1 218 ? -3.479 11.655 12.909 1.00 89.75 218 ALA A C 1
ATOM 1750 O O . ALA A 1 218 ? -4.098 10.859 12.206 1.00 89.75 218 ALA A O 1
ATOM 1751 N N . LYS A 1 219 ? -2.345 12.233 12.501 1.00 87.25 219 LYS A N 1
ATOM 1752 C CA . LYS A 1 219 ? -1.677 11.916 11.228 1.00 87.25 219 LYS A CA 1
ATOM 1753 C C . LYS A 1 219 ? -0.966 10.562 11.276 1.00 87.25 219 LYS A C 1
ATOM 1755 O O . LYS A 1 219 ? -0.881 9.867 10.271 1.00 87.25 219 LYS A O 1
ATOM 1760 N N . HIS A 1 220 ? -0.441 10.200 12.440 1.00 84.69 220 HIS A N 1
ATOM 1761 C CA . HIS A 1 220 ? 0.215 8.924 12.712 1.00 84.69 220 HIS A CA 1
ATOM 1762 C C . HIS A 1 220 ? 0.092 8.593 14.216 1.00 84.69 220 HIS A C 1
ATOM 1764 O O . HIS A 1 220 ? -0.291 9.461 15.001 1.00 84.69 220 HIS A O 1
ATOM 1770 N N . HIS A 1 221 ? 0.393 7.370 14.669 1.00 83.56 221 HIS A N 1
ATOM 1771 C CA . HIS A 1 221 ? 0.091 6.905 16.038 1.00 83.56 221 HIS A CA 1
ATOM 1772 C C . HIS A 1 221 ? 0.619 7.820 17.157 1.00 83.56 221 HIS A C 1
ATOM 1774 O O . HIS A 1 221 ? 0.023 7.898 18.233 1.00 83.56 221 HIS A O 1
ATOM 1780 N N . TRP A 1 222 ? 1.737 8.504 16.901 1.00 75.38 222 TRP A N 1
ATOM 1781 C CA . TRP A 1 222 ? 2.453 9.337 17.872 1.00 75.38 222 TRP A CA 1
ATOM 1782 C C . TRP A 1 222 ? 2.358 10.846 17.601 1.00 75.38 222 TRP A C 1
ATOM 1784 O O . TRP A 1 222 ? 2.970 11.616 18.338 1.00 75.38 222 TRP A O 1
ATOM 1794 N N . SER A 1 223 ? 1.626 11.291 16.573 1.00 74.81 223 SER A N 1
ATOM 1795 C CA . SER A 1 223 ? 1.377 12.725 16.375 1.00 74.81 223 SER A CA 1
ATOM 1796 C C . SER A 1 223 ? 0.333 13.219 17.371 1.00 74.81 223 SER A C 1
ATOM 1798 O O . SER A 1 223 ? -0.675 12.542 17.591 1.00 74.81 223 SER A O 1
ATOM 1800 N N . ASN A 1 224 ? 0.525 14.422 17.911 1.00 63.62 224 ASN A N 1
ATOM 1801 C CA . ASN A 1 224 ? -0.585 15.156 18.512 1.00 63.62 224 ASN A CA 1
ATOM 1802 C C . ASN A 1 224 ? -1.530 15.580 17.376 1.00 63.62 224 ASN A C 1
ATOM 1804 O O . ASN A 1 224 ? -1.045 16.033 16.338 1.00 63.62 224 ASN A O 1
ATOM 1808 N N . GLY A 1 225 ? -2.830 15.320 17.553 1.00 49.69 225 GLY A N 1
ATOM 1809 C CA . GLY A 1 225 ? -3.874 15.634 16.568 1.00 49.69 225 GLY A CA 1
ATOM 1810 C C . GLY A 1 225 ? -4.026 17.124 16.309 1.00 49.69 225 GLY A C 1
ATOM 1811 O O . GLY A 1 225 ? -3.645 17.918 17.201 1.00 49.69 225 GLY A O 1
#

Sequence (225 aa):
MELKVGGYSWGSFQRRRRRGWCYERTDEAMARRLLQWMMVAGMVPTEADRDIERMYGDAMGIPHDPRPDGLCLTPAAERLLLRASLEAIRGGGKWEVLELPESWATEPITVALANDALQGLHRWRSYRPYTMLQALCMMLAHHMGADALPVLIKLLQDHDEPFVYNHWRNCGELIVWLCHAHPQLKDSAIAQLSAIKKTHSSWAYEQDLTLKALERGAKHHWSNG

pLDDT: mean 82.08, std 15.29, range [34.47, 97.38]

Mean predicted aligned error: 6.98 Å

Foldseek 3Di:
DWDDDPNAIDDDPDDDDDDADDLAAQELVNLQVVLLVCQVVLHALLQSFPRLLQLLCCCLQVPHDHDPSSHSYDLLSLQQNLLRNLCCLLVQSHHPDPHRDPCSSPDDDALVSNQNSNVSLVSNDDDHDLCSLLSNLSSLCVNVQPRSLVSLLVQLQPDLDCSHPCSLLRSLQSNLQSCLVVVVCLVVSLVSLVPRDHPDPVNVVSSVLSNVSSVQSHNGSPGRD

Secondary structure (DSSP, 8-state):
-EE--TT--EE-S-SSS------S-B-HHHHHHHHHHHHHHT--GGGSHHHHHHHHHHHHTSSSPPPTTS--B-HHHHHHHHHHHHHHHHTTSS---SS--GGGGTS---HHHHHHHHHGGGG--S---TTHHHHHHHHHHHHHGGGHHHHHHHHHHS--S-SSTTHHHHHHHHHHHHHHHSGGGHHHHHHHHHH----SHHHHHHHHHHHHHHHHT-SSTTS--